Protein AF-0000000083656213 (afdb_homodimer)

Radius of gyration: 18.44 Å; Cα contacts (8 Å, |Δi|>4): 769; chains: 2; bounding box: 47×39×64 Å

Structure (mmCIF, N/CA/C/O backbone):
data_AF-0000000083656213-model_v1
#
loop_
_entity.id
_entity.type
_entity.pdbx_description
1 polymer 'Pectate lyase 8-like'
#
loop_
_atom_site.group_PDB
_atom_site.id
_atom_site.type_symbol
_atom_site.label_atom_id
_atom_site.label_alt_id
_atom_site.label_comp_id
_atom_site.label_asym_id
_atom_site.label_entity_id
_atom_site.label_seq_id
_atom_site.pdbx_PDB_ins_code
_atom_site.Cartn_x
_atom_site.Cartn_y
_atom_site.Cartn_z
_atom_site.occupancy
_atom_site.B_iso_or_equiv
_atom_site.auth_seq_id
_atom_site.auth_comp_id
_atom_site.auth_asym_id
_atom_site.auth_atom_id
_atom_site.pdbx_PDB_model_num
ATOM 1 N N . THR A 1 1 ? 0.575 20.509 -31.458 1 21.79 1 THR A N 1
ATOM 2 C CA . THR A 1 1 ? 1.079 19.143 -31.539 1 21.79 1 THR A CA 1
ATOM 3 C C . THR A 1 1 ? 1.887 18.79 -30.294 1 21.79 1 THR A C 1
ATOM 5 O O . THR A 1 1 ? 2.967 19.341 -30.071 1 21.79 1 THR A O 1
ATOM 8 N N . ILE A 1 2 ? 1.301 18.712 -29.1 1 25.31 2 ILE A N 1
ATOM 9 C CA . ILE A 1 2 ? 1.912 18.509 -27.79 1 25.31 2 ILE A CA 1
ATOM 10 C C . ILE A 1 2 ? 2.66 17.178 -27.771 1 25.31 2 ILE A C 1
ATOM 12 O O . ILE A 1 2 ? 2.065 16.121 -27.994 1 25.31 2 ILE A O 1
ATOM 16 N N . ARG A 1 3 ? 3.991 17.189 -28.161 1 27.19 3 ARG A N 1
ATOM 17 C CA . ARG A 1 3 ? 4.938 16.079 -28.206 1 27.19 3 ARG A CA 1
ATOM 18 C C . ARG A 1 3 ? 4.898 15.272 -26.913 1 27.19 3 ARG A C 1
ATOM 20 O O . ARG A 1 3 ? 5.152 15.807 -25.832 1 27.19 3 ARG A O 1
ATOM 27 N N . ASN A 1 4 ? 4.059 14.353 -26.69 1 29.98 4 ASN A N 1
ATOM 28 C CA . ASN A 1 4 ? 4.028 13.318 -25.662 1 29.98 4 ASN A CA 1
ATOM 29 C C . ASN A 1 4 ? 5.394 12.66 -25.488 1 29.98 4 ASN A C 1
ATOM 31 O O . ASN A 1 4 ? 5.784 11.81 -26.291 1 29.98 4 ASN A O 1
ATOM 35 N N . HIS A 1 5 ? 6.444 13.445 -25.203 1 30.79 5 HIS A N 1
ATOM 36 C CA . HIS A 1 5 ? 7.8 12.926 -25.074 1 30.79 5 HIS A CA 1
ATOM 37 C C . HIS A 1 5 ? 7.845 11.732 -24.126 1 30.79 5 HIS A C 1
ATOM 39 O O . HIS A 1 5 ? 7.504 11.855 -22.948 1 30.79 5 HIS A O 1
ATOM 45 N N . THR A 1 6 ? 7.599 10.509 -24.51 1 33.57 6 THR A N 1
ATOM 46 C CA . THR A 1 6 ? 7.864 9.197 -23.931 1 33.57 6 THR A CA 1
ATOM 47 C C . THR A 1 6 ? 9.276 9.133 -23.357 1 33.57 6 THR A C 1
ATOM 49 O O . THR A 1 6 ? 10.224 8.781 -24.062 1 33.57 6 THR A O 1
ATOM 52 N N . GLU A 1 7 ? 9.708 10.115 -22.764 1 36.06 7 GLU A N 1
ATOM 53 C CA . GLU A 1 7 ? 11.052 9.94 -22.222 1 36.06 7 GLU A CA 1
ATOM 54 C C . GLU A 1 7 ? 11.147 8.671 -21.38 1 36.06 7 GLU A C 1
ATOM 56 O O . GLU A 1 7 ? 10.396 8.501 -20.417 1 36.06 7 GLU A O 1
ATOM 61 N N . ARG A 1 8 ? 11.648 7.597 -22.024 1 37.52 8 ARG A N 1
ATOM 62 C CA . ARG A 1 8 ? 12.069 6.392 -21.318 1 37.52 8 ARG A CA 1
ATOM 63 C C . ARG A 1 8 ? 13.041 6.729 -20.192 1 37.52 8 ARG A C 1
ATOM 65 O O . ARG A 1 8 ? 14.069 7.37 -20.422 1 37.52 8 ARG A O 1
ATOM 72 N N . ARG A 1 9 ? 12.438 6.923 -18.992 1 44.4 9 ARG A N 1
ATOM 73 C CA . ARG A 1 9 ? 13.357 7.038 -17.864 1 44.4 9 ARG A CA 1
ATOM 74 C C . ARG A 1 9 ? 14.47 5.999 -17.956 1 44.4 9 ARG A C 1
ATOM 76 O O . ARG A 1 9 ? 14.222 4.846 -18.316 1 44.4 9 ARG A O 1
ATOM 83 N N . ASN A 1 10 ? 15.666 6.46 -18.326 1 41.05 10 ASN A N 1
ATOM 84 C CA . ASN A 1 10 ? 16.8 5.543 -18.283 1 41.05 10 ASN A CA 1
ATOM 85 C C . ASN A 1 10 ? 16.718 4.607 -17.08 1 41.05 10 ASN A C 1
ATOM 87 O O . ASN A 1 10 ? 16.964 5.024 -15.947 1 41.05 10 ASN A O 1
ATOM 91 N N . LEU A 1 11 ? 15.857 3.631 -17.182 1 47.13 11 LEU A N 1
ATOM 92 C CA . LEU A 1 11 ? 15.748 2.62 -16.136 1 47.13 11 LEU A CA 1
ATOM 93 C C . LEU A 1 11 ? 17.081 1.909 -15.925 1 47.13 11 LEU A C 1
ATOM 95 O O . LEU A 1 11 ? 17.511 1.124 -16.773 1 47.13 11 LEU A O 1
ATOM 99 N N . ASN A 1 12 ? 18.131 2.544 -15.607 1 43.1 12 ASN A N 1
ATOM 100 C CA . ASN A 1 12 ? 19.272 1.744 -15.173 1 43.1 12 ASN A CA 1
ATOM 101 C C . ASN A 1 12 ? 18.834 0.568 -14.304 1 43.1 12 ASN A C 1
ATOM 103 O O . ASN A 1 12 ? 18.655 0.718 -13.094 1 43.1 12 ASN A O 1
ATOM 107 N N . PHE A 1 13 ? 18.187 -0.38 -14.911 1 50.13 13 PHE A N 1
ATOM 108 C CA . PHE A 1 13 ? 17.586 -1.568 -14.317 1 50.13 13 PHE A CA 1
ATOM 109 C C . PHE A 1 13 ? 18.634 -2.393 -13.578 1 50.13 13 PHE A C 1
ATOM 111 O O . PHE A 1 13 ? 19.662 -2.757 -14.152 1 50.13 13 PHE A O 1
ATOM 118 N N . PHE A 1 14 ? 18.752 -2.154 -12.333 1 50.93 14 PHE A N 1
ATOM 119 C CA . PHE A 1 14 ? 19.457 -3.167 -11.556 1 50.93 14 PHE A CA 1
ATOM 120 C C . PHE A 1 14 ? 18.67 -4.472 -11.53 1 50.93 14 PHE A C 1
ATOM 122 O O . PHE A 1 14 ? 17.442 -4.461 -11.426 1 50.93 14 PHE A O 1
ATOM 129 N N . SER A 1 15 ? 19.06 -5.468 -12.411 1 58.37 15 SER A N 1
ATOM 130 C CA . SER A 1 15 ? 18.391 -6.765 -12.427 1 58.37 15 SER A CA 1
ATOM 131 C C . SER A 1 15 ? 19.048 -7.739 -11.456 1 58.37 15 SER A C 1
ATOM 133 O O . SER A 1 15 ? 20.276 -7.828 -11.393 1 58.37 15 SER A O 1
ATOM 135 N N . CYS A 1 16 ? 18.399 -8.086 -10.345 1 64.36 16 CYS A N 1
ATOM 136 C CA . CYS A 1 16 ? 18.883 -9.169 -9.496 1 64.36 16 CYS A CA 1
ATOM 137 C C . CYS A 1 16 ? 18.182 -10.48 -9.831 1 64.36 16 CYS A C 1
ATOM 139 O O . CYS A 1 16 ? 18.206 -11.422 -9.038 1 64.36 16 CYS A O 1
ATOM 141 N N . GLY A 1 17 ? 17.774 -10.527 -11.097 1 57.83 17 GLY A N 1
ATOM 142 C CA . GLY A 1 17 ? 17.328 -11.769 -11.708 1 57.83 17 GLY A CA 1
ATOM 143 C C . GLY A 1 17 ? 16.104 -12.36 -11.034 1 57.83 17 GLY A C 1
ATOM 144 O O . GLY A 1 17 ? 15.95 -13.582 -10.974 1 57.83 17 GLY A O 1
ATOM 145 N N . THR A 1 18 ? 15.378 -11.485 -10.356 1 59.79 18 THR A N 1
ATOM 146 C CA . THR A 1 18 ? 14.216 -12.071 -9.697 1 59.79 18 THR A CA 1
ATOM 147 C C . THR A 1 18 ? 13.049 -12.201 -10.672 1 59.79 18 THR A C 1
ATOM 149 O O . THR A 1 18 ? 11.998 -12.742 -10.321 1 59.79 18 THR A O 1
ATOM 152 N N . GLY A 1 19 ? 13.379 -11.801 -12.029 1 56.73 19 GLY A N 1
ATOM 153 C CA . GLY A 1 19 ? 12.419 -12.041 -13.095 1 56.73 19 GLY A CA 1
ATOM 154 C C . GLY A 1 19 ? 11.48 -10.872 -13.327 1 56.73 19 GLY A C 1
ATOM 155 O O . GLY A 1 19 ? 10.839 -10.783 -14.376 1 56.73 19 GLY A O 1
ATOM 156 N N . ASN A 1 20 ? 11.111 -10.107 -12.326 1 63.54 20 ASN A N 1
ATOM 157 C CA . ASN A 1 20 ? 10.229 -8.984 -12.625 1 63.54 20 ASN A CA 1
ATOM 158 C C . ASN A 1 20 ? 10.985 -7.658 -12.611 1 63.54 20 ASN A C 1
ATOM 160 O O . ASN A 1 20 ? 11.418 -7.197 -11.554 1 63.54 20 ASN A O 1
ATOM 164 N N . PRO A 1 21 ? 11.213 -7.176 -13.78 1 62.2 21 PRO A N 1
ATOM 165 C CA . PRO A 1 21 ? 12.033 -5.969 -13.907 1 62.2 21 PRO A CA 1
ATOM 166 C C . PRO A 1 21 ? 11.515 -4.812 -13.055 1 62.2 21 PRO A C 1
ATOM 168 O O . PRO A 1 21 ? 12.305 -4.011 -12.55 1 62.2 21 PRO A O 1
ATOM 171 N N . MET A 1 22 ? 10.255 -4.746 -12.848 1 65.81 22 MET A N 1
ATOM 172 C CA . MET A 1 22 ? 9.69 -3.638 -12.083 1 65.81 22 MET A CA 1
ATOM 173 C C . MET A 1 22 ? 10.143 -3.695 -10.628 1 65.81 22 MET A C 1
ATOM 175 O O . MET A 1 22 ? 10.526 -2.675 -10.052 1 65.81 22 MET A O 1
ATOM 179 N N . ASP A 1 23 ? 10.125 -4.909 -10.126 1 72.15 23 ASP A N 1
ATOM 180 C CA . ASP A 1 23 ? 10.557 -5.077 -8.742 1 72.15 23 ASP A CA 1
ATOM 181 C C . ASP A 1 23 ? 12.076 -4.975 -8.624 1 72.15 23 ASP A C 1
ATOM 183 O O . ASP A 1 23 ? 12.593 -4.4 -7.664 1 72.15 23 ASP A O 1
ATOM 187 N N . ASP A 1 24 ? 12.678 -5.406 -9.755 1 74.22 24 ASP A N 1
ATOM 188 C CA . ASP A 1 24 ? 14.137 -5.434 -9.734 1 74.22 24 ASP A CA 1
ATOM 189 C C . ASP A 1 24 ? 14.714 -4.02 -9.728 1 74.22 24 ASP A C 1
ATOM 191 O O . ASP A 1 24 ? 15.788 -3.784 -9.17 1 74.22 24 ASP A O 1
ATOM 195 N N . CYS A 1 25 ? 13.984 -3.12 -10.297 1 77.85 25 CYS A N 1
ATOM 196 C CA . CYS A 1 25 ? 14.425 -1.739 -10.459 1 77.85 25 CYS A CA 1
ATOM 197 C C . CYS A 1 25 ? 14.815 -1.131 -9.117 1 77.85 25 CYS A C 1
ATOM 199 O O . CYS A 1 25 ? 15.844 -0.46 -9.01 1 77.85 25 CYS A O 1
ATOM 201 N N . TRP A 1 26 ? 14.069 -1.484 -8.088 1 80.1 26 TRP A N 1
ATOM 202 C CA . TRP A 1 26 ? 14.422 -0.912 -6.793 1 80.1 26 TRP A CA 1
ATOM 203 C C . TRP A 1 26 ? 14.888 -1.997 -5.827 1 80.1 26 TRP A C 1
ATOM 205 O O . TRP A 1 26 ? 15.73 -1.746 -4.961 1 80.1 26 TRP A O 1
ATOM 215 N N . ARG A 1 27 ? 14.385 -3.153 -6 1 78.63 27 ARG A N 1
ATOM 216 C CA . ARG A 1 27 ? 14.627 -4.223 -5.038 1 78.63 27 ARG A CA 1
ATOM 217 C C . ARG A 1 27 ? 16.081 -4.68 -5.082 1 78.63 27 ARG A C 1
ATOM 219 O O . ARG A 1 27 ? 16.658 -5.032 -4.05 1 78.63 27 ARG A O 1
ATOM 226 N N . CYS A 1 28 ? 16.627 -4.608 -6.271 1 77.18 28 CYS A N 1
ATOM 227 C CA . CYS A 1 28 ? 17.965 -5.166 -6.437 1 77.18 28 CYS A CA 1
ATOM 228 C C . CYS A 1 28 ? 19.033 -4.114 -6.162 1 77.18 28 CYS A C 1
ATOM 230 O O . CYS A 1 28 ? 20.228 -4.411 -6.206 1 77.18 28 CYS A O 1
ATOM 232 N N . ASP A 1 29 ? 18.594 -2.988 -5.88 1 77.59 29 ASP A N 1
ATOM 233 C CA . ASP A 1 29 ? 19.539 -1.944 -5.495 1 77.59 29 ASP A CA 1
ATOM 234 C C . ASP A 1 29 ? 20.047 -2.161 -4.071 1 77.59 29 ASP A C 1
ATOM 236 O O . ASP A 1 29 ? 19.287 -2.031 -3.109 1 77.59 29 ASP A O 1
ATOM 240 N N . LYS A 1 30 ? 21.31 -2.439 -3.923 1 75.28 30 LYS A N 1
ATOM 241 C CA . LYS A 1 30 ? 21.892 -2.681 -2.606 1 75.28 30 LYS A CA 1
ATOM 242 C C . LYS A 1 30 ? 21.841 -1.424 -1.743 1 75.28 30 LYS A C 1
ATOM 244 O O . LYS A 1 30 ? 21.95 -1.501 -0.517 1 75.28 30 LYS A O 1
ATOM 249 N N . ARG A 1 31 ? 21.758 -0.284 -2.416 1 82.23 31 ARG A N 1
ATOM 250 C CA . ARG A 1 31 ? 21.711 0.984 -1.695 1 82.23 31 ARG A CA 1
ATOM 251 C C . ARG A 1 31 ? 20.301 1.564 -1.698 1 82.23 31 ARG A C 1
ATOM 253 O O . ARG A 1 31 ? 20.125 2.782 -1.769 1 82.23 31 ARG A O 1
ATOM 260 N N . TRP A 1 32 ? 19.246 0.656 -1.732 1 82.84 32 TRP A N 1
ATOM 261 C CA . TRP A 1 32 ? 17.863 1.1 -1.874 1 82.84 32 TRP A CA 1
ATOM 262 C C . TRP A 1 32 ? 17.492 2.086 -0.771 1 82.84 32 TRP A C 1
ATOM 264 O O . TRP A 1 32 ? 16.736 3.032 -1.005 1 82.84 32 TRP A O 1
ATOM 274 N N . ALA A 1 33 ? 17.996 1.909 0.455 1 83.64 33 ALA A N 1
ATOM 275 C CA . ALA A 1 33 ? 17.62 2.733 1.6 1 83.64 33 ALA A CA 1
ATOM 276 C C . ALA A 1 33 ? 18.061 4.181 1.403 1 83.64 33 ALA A C 1
ATOM 278 O O . ALA A 1 33 ? 17.426 5.105 1.916 1 83.64 33 ALA A O 1
ATOM 279 N N . PHE A 1 34 ? 19.157 4.332 0.606 1 87.07 34 PHE A N 1
ATOM 280 C CA . PHE A 1 34 ? 19.662 5.671 0.326 1 87.07 34 PHE A CA 1
ATOM 281 C C . PHE A 1 34 ? 19.027 6.235 -0.939 1 87.07 34 PHE A C 1
ATOM 283 O O . PHE A 1 34 ? 19.189 7.418 -1.247 1 87.07 34 PHE A O 1
ATOM 290 N N . ARG A 1 35 ? 18.38 5.351 -1.657 1 88.69 35 ARG A N 1
ATOM 291 C CA . ARG A 1 35 ? 17.741 5.725 -2.915 1 88.69 35 ARG A CA 1
ATOM 292 C C . ARG A 1 35 ? 16.275 5.305 -2.929 1 88.69 35 ARG A C 1
ATOM 294 O O . ARG A 1 35 ? 15.808 4.696 -3.894 1 88.69 35 ARG A O 1
ATOM 301 N N . ARG A 1 36 ? 15.551 5.654 -1.924 1 90.22 36 ARG A N 1
ATOM 302 C CA . ARG A 1 36 ? 14.196 5.17 -1.682 1 90.22 36 ARG A CA 1
ATOM 303 C C . ARG A 1 36 ? 13.243 5.64 -2.777 1 90.22 36 ARG A C 1
ATOM 305 O O . ARG A 1 36 ? 12.306 4.926 -3.139 1 90.22 36 ARG A O 1
ATOM 312 N N . LYS A 1 37 ? 13.562 6.734 -3.332 1 92.51 37 LYS A N 1
ATOM 313 C CA . LYS A 1 37 ? 12.635 7.348 -4.279 1 92.51 37 LYS A CA 1
ATOM 314 C C . LYS A 1 37 ? 12.688 6.648 -5.634 1 92.51 37 LYS A C 1
ATOM 316 O O . LYS A 1 37 ? 11.813 6.851 -6.478 1 92.51 37 LYS A O 1
ATOM 321 N N . ARG A 1 38 ? 13.687 5.763 -5.818 1 87.59 38 ARG A N 1
ATOM 322 C CA . ARG A 1 38 ? 13.778 4.971 -7.041 1 87.59 38 ARG A CA 1
ATOM 323 C C . ARG A 1 38 ? 12.518 4.138 -7.249 1 87.59 38 ARG A C 1
ATOM 325 O O . ARG A 1 38 ? 12.186 3.778 -8.381 1 87.59 38 ARG A O 1
ATOM 332 N N . LEU A 1 39 ? 11.874 3.866 -6.152 1 87.3 39 LEU A N 1
ATOM 333 C CA . LEU A 1 39 ? 10.6 3.159 -6.242 1 87.3 39 LEU A CA 1
ATOM 334 C C . LEU A 1 39 ? 9.659 3.858 -7.218 1 87.3 39 LEU A C 1
ATOM 336 O O . LEU A 1 39 ? 9.009 3.204 -8.036 1 87.3 39 LEU A O 1
ATOM 340 N N . ALA A 1 40 ? 9.624 5.19 -7.161 1 88.62 40 ALA A N 1
ATOM 341 C CA . ALA A 1 40 ? 8.742 5.964 -8.031 1 88.62 40 ALA A CA 1
ATOM 342 C C . ALA A 1 40 ? 9.281 6.009 -9.458 1 88.62 40 ALA A C 1
ATOM 344 O O . ALA A 1 40 ? 8.51 6.1 -10.417 1 88.62 40 ALA A O 1
ATOM 345 N N . ASP A 1 41 ? 10.571 5.873 -9.58 1 84.54 41 ASP A N 1
ATOM 346 C CA . ASP A 1 41 ? 11.206 5.956 -10.892 1 84.54 41 ASP A CA 1
ATOM 347 C C . ASP A 1 41 ? 11.005 4.664 -11.682 1 84.54 41 ASP A C 1
ATOM 349 O O . ASP A 1 41 ? 11.224 4.632 -12.895 1 84.54 41 ASP A O 1
ATOM 353 N N . CYS A 1 42 ? 10.624 3.687 -10.952 1 81.01 42 CYS A N 1
ATOM 354 C CA . CYS A 1 42 ? 10.498 2.379 -11.585 1 81.01 42 CYS A CA 1
ATOM 355 C C . CYS A 1 42 ? 9.163 2.251 -12.31 1 81.01 42 CYS A C 1
ATOM 357 O O . CYS A 1 42 ? 8.976 1.339 -13.118 1 81.01 42 CYS A O 1
ATOM 359 N N . ALA A 1 43 ? 8.247 3.14 -11.992 1 75.18 43 ALA A N 1
ATOM 360 C CA . ALA A 1 43 ? 6.959 3.099 -12.679 1 75.18 43 ALA A CA 1
ATOM 361 C C . ALA A 1 43 ? 7.116 3.435 -14.159 1 75.18 43 ALA A C 1
ATOM 363 O O . ALA A 1 43 ? 7.852 4.356 -14.518 1 75.18 43 ALA A O 1
ATOM 364 N N . ILE A 1 44 ? 6.571 2.647 -15.034 1 71.77 44 ILE A N 1
ATOM 365 C CA . ILE A 1 44 ? 6.691 2.8 -16.48 1 71.77 44 ILE A CA 1
ATOM 366 C C . ILE A 1 44 ? 5.306 2.975 -17.097 1 71.77 44 ILE A C 1
ATOM 368 O O . ILE A 1 44 ? 4.292 2.7 -16.451 1 71.77 44 ILE A O 1
ATOM 372 N N . GLY A 1 45 ? 5.391 3.574 -18.366 1 71.22 45 GLY A N 1
ATOM 373 C CA . GLY A 1 45 ? 4.146 3.708 -19.105 1 71.22 45 GLY A CA 1
ATOM 374 C C . GLY A 1 45 ? 3.183 4.698 -18.478 1 71.22 45 GLY A C 1
ATOM 375 O O . GLY A 1 45 ? 3.548 5.847 -18.218 1 71.22 45 GLY A O 1
ATOM 376 N N . PHE A 1 46 ? 1.914 4.209 -18.187 1 67.14 46 PHE A N 1
ATOM 377 C CA . PHE A 1 46 ? 0.844 5.038 -17.644 1 67.14 46 PHE A CA 1
ATOM 378 C C . PHE A 1 46 ? 1.171 5.482 -16.223 1 67.14 46 PHE A C 1
ATOM 380 O O . PHE A 1 46 ? 0.626 6.474 -15.736 1 67.14 46 PHE A O 1
ATOM 387 N N . GLY A 1 47 ? 2.073 4.739 -15.662 1 69.48 47 GLY A N 1
ATOM 388 C CA . GLY A 1 47 ? 2.391 5.017 -14.27 1 69.48 47 GLY A CA 1
ATOM 389 C C . GLY A 1 47 ? 3.513 6.025 -14.104 1 69.48 47 GLY A C 1
ATOM 390 O O . GLY A 1 47 ? 3.87 6.384 -12.98 1 69.48 47 GLY A O 1
ATOM 391 N N . ARG A 1 48 ? 3.972 6.515 -15.162 1 69.49 48 ARG A N 1
ATOM 392 C CA . ARG A 1 48 ? 5.138 7.388 -15.077 1 69.49 48 ARG A CA 1
ATOM 393 C C . ARG A 1 48 ? 4.821 8.65 -14.282 1 69.49 48 ARG A C 1
ATOM 395 O O . ARG A 1 48 ? 5.705 9.227 -13.644 1 69.49 48 ARG A O 1
ATOM 402 N N . ASN A 1 49 ? 3.53 8.985 -14.269 1 76.75 49 ASN A N 1
ATOM 403 C CA . ASN A 1 49 ? 3.166 10.22 -13.583 1 76.75 49 ASN A CA 1
ATOM 404 C C . ASN A 1 49 ? 2.722 9.955 -12.148 1 76.75 49 ASN A C 1
ATOM 406 O O . ASN A 1 49 ? 2.413 10.889 -11.406 1 76.75 49 ASN A O 1
ATOM 410 N N . ALA A 1 50 ? 2.733 8.722 -11.796 1 81.85 50 ALA A N 1
ATOM 411 C CA . ALA A 1 50 ? 2.426 8.371 -10.412 1 81.85 50 ALA A CA 1
ATOM 412 C C . ALA A 1 50 ? 3.675 8.438 -9.539 1 81.85 50 ALA A C 1
ATOM 414 O O . ALA A 1 50 ? 4.257 7.405 -9.197 1 81.85 50 ALA A O 1
ATOM 415 N N . ILE A 1 51 ? 4.016 9.65 -9.122 1 87.88 51 ILE A N 1
ATOM 416 C CA . ILE A 1 51 ? 5.326 9.825 -8.505 1 87.88 51 ILE A CA 1
ATOM 417 C C . ILE A 1 51 ? 5.174 9.907 -6.987 1 87.88 51 ILE A C 1
ATOM 419 O O . ILE A 1 51 ? 6.168 9.98 -6.261 1 87.88 51 ILE A O 1
ATOM 423 N N . GLY A 1 52 ? 3.948 9.906 -6.522 1 92.62 52 GLY A N 1
ATOM 424 C CA . GLY A 1 52 ? 3.767 10.036 -5.085 1 92.62 52 GLY A CA 1
ATOM 425 C C . GLY A 1 52 ? 4.421 11.278 -4.511 1 92.62 52 GLY A C 1
ATOM 426 O O . GLY A 1 52 ? 4.203 12.386 -5.005 1 92.62 52 GLY A O 1
ATOM 427 N N . GLY A 1 53 ? 5.211 11.046 -3.49 1 95.2 53 GLY A N 1
ATOM 428 C CA . GLY A 1 53 ? 5.911 12.146 -2.845 1 95.2 53 GLY A CA 1
ATOM 429 C C . GLY A 1 53 ? 7.33 12.327 -3.35 1 95.2 53 GLY A C 1
ATOM 430 O O . GLY A 1 53 ? 8.176 12.888 -2.651 1 95.2 53 GLY A O 1
ATOM 431 N N . ARG A 1 54 ? 7.695 11.792 -4.515 1 93.91 54 ARG A N 1
ATOM 432 C CA . ARG A 1 54 ? 9.052 11.705 -5.043 1 93.91 54 ARG A CA 1
ATOM 433 C C . ARG A 1 54 ? 9.725 13.074 -5.051 1 93.91 54 ARG A C 1
ATOM 435 O O . ARG A 1 54 ? 10.908 13.192 -4.724 1 93.91 54 ARG A O 1
ATOM 442 N N . ASP A 1 55 ? 9.027 14.122 -5.368 1 94.01 55 ASP A N 1
ATOM 443 C CA . ASP A 1 55 ? 9.613 15.448 -5.541 1 94.01 55 ASP A CA 1
ATOM 444 C C . ASP A 1 55 ? 9.634 16.215 -4.221 1 94.01 55 ASP A C 1
ATOM 446 O O . ASP A 1 55 ? 10.043 17.378 -4.179 1 94.01 55 ASP A O 1
ATOM 450 N N . GLY A 1 56 ? 9.171 15.591 -3.184 1 96.49 56 GLY A N 1
ATOM 451 C CA . GLY A 1 56 ? 9.199 16.189 -1.858 1 96.49 56 GLY A CA 1
ATOM 452 C C . GLY A 1 56 ? 10.358 15.702 -1.009 1 96.49 56 GLY A C 1
ATOM 453 O O . GLY A 1 56 ? 11.175 14.9 -1.466 1 96.49 56 GLY A O 1
ATOM 454 N N . ARG A 1 57 ? 10.442 16.222 0.186 1 97.43 57 ARG A N 1
ATOM 455 C CA . ARG A 1 57 ? 11.486 15.818 1.122 1 97.43 57 ARG A CA 1
ATOM 456 C C . ARG A 1 57 ? 11.111 14.523 1.835 1 97.43 57 ARG A C 1
ATOM 458 O O . ARG A 1 57 ? 9.955 14.097 1.793 1 97.43 57 ARG A O 1
ATOM 465 N N . TYR A 1 58 ? 12.096 13.956 2.394 1 98.02 58 TYR A N 1
ATOM 466 C CA . TYR A 1 58 ? 11.849 12.849 3.31 1 98.02 58 TYR A CA 1
ATOM 467 C C . TYR A 1 58 ? 11.235 13.346 4.613 1 98.02 58 TYR A C 1
ATOM 469 O O . TYR A 1 58 ? 11.649 14.376 5.149 1 98.02 58 TYR A O 1
ATOM 477 N N . TYR A 1 59 ? 10.236 12.773 5.013 1 98.45 59 TYR A N 1
ATOM 478 C CA . TYR A 1 59 ? 9.659 12.95 6.341 1 98.45 59 TYR A CA 1
ATOM 479 C C . TYR A 1 59 ? 9.768 11.668 7.158 1 98.45 59 TYR A C 1
ATOM 481 O O . TYR A 1 59 ? 9.26 10.62 6.751 1 98.45 59 TYR A O 1
ATOM 489 N N . VAL A 1 60 ? 10.421 11.747 8.23 1 98.48 60 VAL A N 1
ATOM 490 C CA . VAL A 1 60 ? 10.613 10.566 9.064 1 98.48 60 VAL A CA 1
ATOM 491 C C . VAL A 1 60 ? 9.604 10.573 10.21 1 98.48 60 VAL A C 1
ATOM 493 O O . VAL A 1 60 ? 9.587 11.498 11.026 1 98.48 60 VAL A O 1
ATOM 496 N N . VAL A 1 61 ? 8.702 9.611 10.215 1 98.44 61 VAL A N 1
ATOM 497 C CA . VAL A 1 61 ? 7.804 9.42 11.349 1 98.44 61 VAL A CA 1
ATOM 498 C C . VAL A 1 61 ? 8.583 8.861 12.538 1 98.44 61 VAL A C 1
ATOM 500 O O . VAL A 1 61 ? 9.118 7.752 12.471 1 98.44 61 VAL A O 1
ATOM 503 N N . THR A 1 62 ? 8.624 9.574 13.568 1 98.26 62 THR A N 1
ATOM 504 C CA . THR A 1 62 ? 9.401 9.189 14.742 1 98.26 62 THR A CA 1
ATOM 505 C C . THR A 1 62 ? 8.481 8.85 15.911 1 98.26 62 THR A C 1
ATOM 507 O O . THR A 1 62 ? 8.898 8.186 16.863 1 98.26 62 THR A O 1
ATOM 510 N N . ASP A 1 63 ? 7.325 9.352 15.862 1 97.61 63 ASP A N 1
ATOM 511 C CA . ASP A 1 63 ? 6.352 9.203 16.94 1 97.61 63 ASP A CA 1
ATOM 512 C C . ASP A 1 63 ? 5.125 8.426 16.469 1 97.61 63 ASP A C 1
ATOM 514 O O . ASP A 1 63 ? 4.395 8.884 15.587 1 97.61 63 ASP A O 1
ATOM 518 N N . PRO A 1 64 ? 4.876 7.272 17.065 1 95.67 64 PRO A N 1
ATOM 519 C CA . PRO A 1 64 ? 3.732 6.457 16.648 1 95.67 64 PRO A CA 1
ATOM 520 C C . PRO A 1 64 ? 2.408 6.965 17.215 1 95.67 64 PRO A C 1
ATOM 522 O O . PRO A 1 64 ? 1.344 6.45 16.863 1 95.67 64 PRO A O 1
ATOM 525 N N . LYS A 1 65 ? 2.448 7.978 17.993 1 94.98 65 LYS A N 1
ATOM 526 C CA . LYS A 1 65 ? 1.235 8.461 18.647 1 94.98 65 LYS A CA 1
ATOM 527 C C . LYS A 1 65 ? 0.361 9.246 17.674 1 94.98 65 LYS A C 1
ATOM 529 O O . LYS A 1 65 ? 0.827 9.669 16.614 1 94.98 65 LYS A O 1
ATOM 534 N N . ASP A 1 66 ? -0.886 9.374 17.999 1 93.65 66 ASP A N 1
ATOM 535 C CA . ASP A 1 66 ? -1.895 10.149 17.282 1 93.65 66 ASP A CA 1
ATOM 536 C C . ASP A 1 66 ? -2.788 10.918 18.253 1 93.65 66 ASP A C 1
ATOM 538 O O . ASP A 1 66 ? -4.004 10.99 18.061 1 93.65 66 ASP A O 1
ATOM 542 N N . ASP A 1 67 ? -2.24 11.516 19.202 1 85 67 ASP A N 1
ATOM 543 C CA . ASP A 1 67 ? -2.961 12.018 20.368 1 85 67 ASP A CA 1
ATOM 544 C C . ASP A 1 67 ? -3.789 13.251 20.012 1 85 67 ASP A C 1
ATOM 546 O O . ASP A 1 67 ? -4.816 13.518 20.641 1 85 67 ASP A O 1
ATOM 550 N N . ASP A 1 68 ? -3.403 14.064 18.97 1 89.02 68 ASP A N 1
ATOM 551 C CA . ASP A 1 68 ? -4.131 15.274 18.602 1 89.02 68 ASP A CA 1
ATOM 552 C C . ASP A 1 68 ? -4.474 15.276 17.114 1 89.02 68 ASP A C 1
ATOM 554 O O . ASP A 1 68 ? -3.71 15.794 16.296 1 89.02 68 ASP A O 1
ATOM 558 N N . PRO A 1 69 ? -5.656 14.771 16.793 1 85.99 69 PRO A N 1
ATOM 559 C CA . PRO A 1 69 ? -6.015 14.689 15.375 1 85.99 69 PRO A CA 1
ATOM 560 C C . PRO A 1 69 ? -6.252 16.06 14.746 1 85.99 69 PRO A C 1
ATOM 562 O O . PRO A 1 69 ? -6.162 16.207 13.525 1 85.99 69 PRO A O 1
ATOM 565 N N . VAL A 1 70 ? -6.55 17.044 15.533 1 88.24 70 VAL A N 1
ATOM 566 C CA . VAL A 1 70 ? -6.847 18.378 15.021 1 88.24 70 VAL A CA 1
ATOM 567 C C . VAL A 1 70 ? -5.547 19.146 14.795 1 88.24 70 VAL A C 1
ATOM 569 O O . VAL A 1 70 ? -5.384 19.819 13.774 1 88.24 70 VAL A O 1
ATOM 572 N N . ASN A 1 71 ? -4.58 18.969 15.741 1 93.04 71 ASN A N 1
ATOM 573 C CA . ASN A 1 71 ? -3.263 19.587 15.638 1 93.04 71 ASN A CA 1
ATOM 574 C C . ASN A 1 71 ? -2.147 18.561 15.814 1 93.04 71 ASN A C 1
ATOM 576 O O . ASN A 1 71 ? -1.448 18.565 16.829 1 93.04 71 ASN A O 1
ATOM 580 N N . PRO A 1 72 ? -1.978 17.772 14.8 1 95.38 72 PRO A N 1
ATOM 581 C CA . PRO A 1 72 ? -0.996 16.696 14.955 1 95.38 72 PRO A CA 1
ATOM 582 C C . PRO A 1 72 ? 0.422 17.218 15.174 1 95.38 72 PRO A C 1
ATOM 584 O O .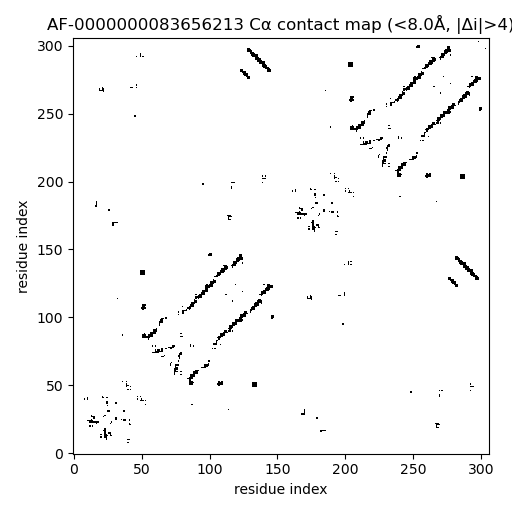 PRO A 1 72 ? 0.809 18.23 14.584 1 95.38 72 PRO A O 1
ATOM 587 N N . ARG A 1 73 ? 1.174 16.497 15.879 1 96.42 73 ARG A N 1
ATOM 588 C CA . ARG A 1 73 ? 2.536 16.877 16.237 1 96.42 73 ARG A CA 1
ATOM 589 C C . ARG A 1 73 ? 3.528 16.433 15.166 1 96.42 73 ARG A C 1
ATOM 591 O O . ARG A 1 73 ? 3.426 15.321 14.642 1 96.42 73 ARG A O 1
ATOM 598 N N . PRO A 1 74 ? 4.504 17.372 14.951 1 97.13 74 PRO A N 1
ATOM 599 C CA . PRO A 1 74 ? 5.568 16.928 14.048 1 97.13 74 PRO A CA 1
ATOM 600 C C . PRO A 1 74 ? 6.186 15.597 14.474 1 97.13 74 PRO A C 1
ATOM 602 O O . PRO A 1 74 ? 6.38 15.357 15.668 1 97.13 74 PRO A O 1
ATOM 605 N N . GLY A 1 75 ? 6.423 14.722 13.508 1 98.14 75 GLY A N 1
ATOM 606 C CA . GLY A 1 75 ? 6.996 13.415 13.786 1 98.14 75 GLY A CA 1
ATOM 607 C C . GLY A 1 75 ? 5.978 12.292 13.729 1 98.14 75 GLY A C 1
ATOM 608 O O . GLY A 1 75 ? 6.344 11.115 13.71 1 98.14 75 GLY A O 1
ATOM 609 N N . THR A 1 76 ? 4.682 12.738 13.657 1 98.24 76 THR A N 1
ATOM 610 C CA . THR A 1 76 ? 3.633 11.729 13.568 1 98.24 76 THR A CA 1
ATOM 611 C C . THR A 1 76 ? 3.204 11.521 12.118 1 98.24 76 THR A C 1
ATOM 613 O O . THR A 1 76 ? 3.439 12.382 11.267 1 98.24 76 THR A O 1
ATOM 616 N N . LEU A 1 77 ? 2.624 10.386 11.898 1 97.71 77 LEU A N 1
ATOM 617 C CA . LEU A 1 77 ? 2.14 10.078 10.557 1 97.71 77 LEU A CA 1
ATOM 618 C C . LEU A 1 77 ? 1.072 11.077 10.122 1 97.71 77 LEU A C 1
ATOM 620 O O . LEU A 1 77 ? 1.117 11.592 9.003 1 97.71 77 LEU A O 1
ATOM 624 N N . ARG A 1 78 ? 0.176 11.385 11.054 1 97.23 78 ARG A N 1
ATOM 625 C CA . ARG A 1 78 ? -0.901 12.307 10.707 1 97.23 78 ARG A CA 1
ATOM 626 C C . ARG A 1 78 ? -0.349 13.679 10.336 1 97.23 78 ARG A C 1
ATOM 628 O O . ARG A 1 78 ? -0.811 14.301 9.377 1 97.23 78 ARG A O 1
ATOM 635 N N . HIS A 1 79 ? 0.619 14.116 11.112 1 97.98 79 HIS A N 1
ATOM 636 C CA . HIS A 1 79 ? 1.224 15.405 10.797 1 97.98 79 HIS A CA 1
ATOM 637 C C . HIS A 1 79 ? 1.803 15.411 9.386 1 97.98 79 HIS A C 1
ATOM 639 O O . HIS A 1 79 ? 1.71 16.416 8.677 1 97.98 79 HIS A O 1
ATOM 645 N N . ALA A 1 80 ? 2.345 14.327 8.927 1 97.98 80 ALA A N 1
ATOM 646 C CA . ALA A 1 80 ? 2.963 14.219 7.608 1 97.98 80 ALA A CA 1
ATOM 647 C C . ALA A 1 80 ? 1.91 14.26 6.504 1 97.98 80 ALA A C 1
ATOM 649 O O . ALA A 1 80 ? 2.004 15.07 5.579 1 97.98 80 ALA A O 1
ATOM 650 N N . VAL A 1 81 ? 0.855 13.495 6.676 1 95.8 81 VAL A N 1
ATOM 651 C CA . VAL A 1 81 ? -0.011 13.217 5.534 1 95.8 81 VAL A CA 1
ATOM 652 C C . VAL A 1 81 ? -0.96 14.392 5.307 1 95.8 81 VAL A C 1
ATOM 654 O O . VAL A 1 81 ? -1.531 14.536 4.224 1 95.8 81 VAL A O 1
ATOM 657 N N . ILE A 1 82 ? -1.108 15.263 6.253 1 94.99 82 ILE A N 1
ATOM 658 C CA . ILE A 1 82 ? -2.073 16.345 6.091 1 94.99 82 ILE A CA 1
A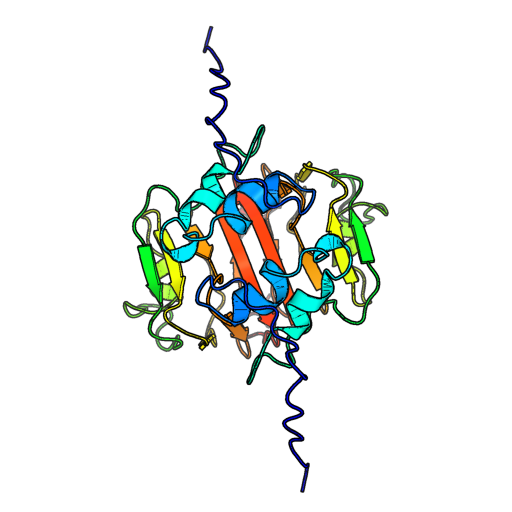TOM 659 C C . ILE A 1 82 ? -1.383 17.565 5.486 1 94.99 82 ILE A C 1
ATOM 661 O O . ILE A 1 82 ? -2.04 18.549 5.137 1 94.99 82 ILE A O 1
ATOM 665 N N . GLN A 1 83 ? -0.114 17.567 5.375 1 96.4 83 GLN A N 1
ATOM 666 C CA . GLN A 1 83 ? 0.595 18.699 4.787 1 96.4 83 GLN A CA 1
ATOM 667 C C . GLN A 1 83 ? 0.295 18.821 3.295 1 96.4 83 GLN A C 1
ATOM 669 O O . GLN A 1 83 ? 0.119 17.812 2.608 1 96.4 83 GLN A O 1
ATOM 674 N N . ASP A 1 84 ? 0.392 20.014 2.844 1 94.74 84 ASP A N 1
ATOM 675 C CA . ASP A 1 84 ? 0.054 20.267 1.447 1 94.74 84 ASP A CA 1
ATOM 676 C C . ASP A 1 84 ? 1.252 20.006 0.537 1 94.74 84 ASP A C 1
ATOM 678 O O . ASP A 1 84 ? 1.084 19.713 -0.649 1 94.74 84 ASP A O 1
ATOM 682 N N . ARG A 1 85 ? 2.411 19.938 1.029 1 96.8 85 ARG A N 1
ATOM 683 C CA . ARG A 1 85 ? 3.605 19.72 0.217 1 96.8 85 ARG A CA 1
ATOM 684 C C . ARG A 1 85 ? 3.851 18.231 -0.005 1 96.8 85 ARG A C 1
ATOM 686 O O . ARG A 1 85 ? 3.461 17.402 0.82 1 96.8 85 ARG A O 1
ATOM 693 N N . PRO A 1 86 ? 4.475 17.94 -1.089 1 96.87 86 PRO A N 1
ATOM 694 C CA . PRO A 1 86 ? 4.845 16.541 -1.311 1 96.87 86 PRO A CA 1
ATOM 695 C C . PRO A 1 86 ? 5.822 16.015 -0.261 1 96.87 86 PRO A C 1
ATOM 697 O O . PRO A 1 86 ? 6.709 16.748 0.183 1 96.87 86 PRO A O 1
ATOM 700 N N . LEU A 1 87 ? 5.577 14.744 0.166 1 98.28 87 LEU A N 1
ATOM 701 C CA . LEU A 1 87 ? 6.476 14.143 1.145 1 98.28 87 LEU A CA 1
ATOM 702 C C . LEU A 1 87 ? 6.697 12.664 0.844 1 98.28 87 LEU A C 1
ATOM 704 O O . LEU A 1 87 ? 5.76 11.955 0.471 1 98.28 87 LEU A O 1
ATOM 708 N N . TRP A 1 88 ? 7.934 12.233 0.969 1 98.17 88 TRP A N 1
ATOM 709 C CA . TRP A 1 88 ? 8.285 10.819 1.043 1 98.17 88 TRP A CA 1
ATOM 710 C C . TRP A 1 88 ? 8.394 10.361 2.494 1 98.17 88 TRP A C 1
ATOM 712 O O . TRP A 1 88 ? 9.38 10.659 3.173 1 98.17 88 TRP A O 1
ATOM 722 N N . ILE A 1 89 ? 7.348 9.651 2.929 1 98.39 89 ILE A N 1
ATOM 723 C CA . ILE A 1 89 ? 7.187 9.35 4.348 1 98.39 89 ILE A CA 1
ATOM 724 C C . ILE A 1 89 ? 7.801 7.987 4.659 1 98.39 89 ILE A C 1
ATOM 726 O O . ILE A 1 89 ? 7.423 6.977 4.061 1 98.39 89 ILE A O 1
ATOM 730 N N . VAL A 1 90 ? 8.775 8.032 5.547 1 97.68 90 VAL A N 1
ATOM 731 C CA . VAL A 1 90 ? 9.432 6.816 6.017 1 97.68 90 VAL A CA 1
ATOM 732 C C . VAL A 1 90 ? 9.301 6.712 7.535 1 97.68 90 VAL A C 1
ATOM 734 O O . VAL A 1 90 ? 8.838 7.649 8.19 1 97.68 90 VAL A O 1
ATOM 737 N N . PHE A 1 91 ? 9.676 5.598 8.095 1 96.3 91 PHE A N 1
ATOM 738 C CA . PHE A 1 91 ? 9.493 5.326 9.516 1 96.3 91 PHE A CA 1
ATOM 739 C C . PHE A 1 91 ? 10.829 5.033 10.187 1 96.3 91 PHE A C 1
ATOM 741 O O . PHE A 1 91 ? 11.622 4.234 9.683 1 96.3 91 PHE A O 1
ATOM 748 N N . LYS A 1 92 ? 11.025 5.649 11.243 1 95.74 92 LYS A N 1
ATOM 749 C CA . LYS A 1 92 ? 12.31 5.601 11.935 1 95.74 92 LYS A CA 1
ATOM 750 C C . LYS A 1 92 ? 12.61 4.192 12.441 1 95.74 92 LYS A C 1
ATOM 752 O O . LYS A 1 92 ? 13.774 3.801 12.549 1 95.74 92 LYS A O 1
ATOM 757 N N . ARG A 1 93 ? 11.543 3.444 12.725 1 92.24 93 ARG A N 1
ATOM 758 C CA . ARG A 1 93 ? 11.657 2.118 13.322 1 92.24 93 ARG A CA 1
ATOM 759 C C . ARG A 1 93 ? 10.357 1.335 13.171 1 92.24 93 ARG A C 1
ATOM 761 O O . ARG A 1 93 ? 9.371 1.855 12.645 1 92.24 93 ARG A O 1
ATOM 768 N N . ASP A 1 94 ? 10.472 0.145 13.638 1 89.53 94 ASP A N 1
ATOM 769 C CA . ASP A 1 94 ? 9.236 -0.624 13.751 1 89.53 94 ASP A CA 1
ATOM 770 C C . ASP A 1 94 ? 8.237 0.073 14.67 1 89.53 94 ASP A C 1
ATOM 772 O O . ASP A 1 94 ? 8.596 0.518 15.763 1 89.53 94 ASP A O 1
ATOM 776 N N . MET A 1 95 ? 6.965 0.194 14.196 1 92.06 95 MET A N 1
ATOM 777 C CA . MET A 1 95 ? 6.019 0.875 15.076 1 92.06 95 MET A CA 1
ATOM 778 C C . MET A 1 95 ? 4.585 0.47 14.751 1 92.06 95 MET A C 1
ATOM 780 O O . MET A 1 95 ? 4.298 0.026 13.638 1 92.06 95 MET A O 1
ATOM 784 N N . VAL A 1 96 ? 3.817 0.596 15.829 1 92.37 96 VAL A N 1
ATOM 785 C CA . VAL A 1 96 ? 2.368 0.447 15.742 1 92.37 96 VAL A CA 1
ATOM 786 C C . VAL A 1 96 ? 1.696 1.805 15.938 1 92.37 96 VAL A C 1
ATOM 788 O O . VAL A 1 96 ? 1.858 2.44 16.982 1 92.37 96 VAL A O 1
ATOM 791 N N . ILE A 1 97 ? 1.046 2.218 14.91 1 94.3 97 ILE A N 1
ATOM 792 C CA . ILE A 1 97 ? 0.365 3.508 14.941 1 94.3 97 ILE A CA 1
ATOM 793 C C . ILE A 1 97 ? -1.131 3.297 15.166 1 94.3 97 ILE A C 1
ATOM 795 O O . ILE A 1 97 ? -1.802 2.653 14.356 1 94.3 97 ILE A O 1
ATOM 799 N N . THR A 1 98 ? -1.626 3.83 16.306 1 92.39 98 THR A N 1
ATOM 800 C CA . THR A 1 98 ? -3.047 3.771 16.633 1 92.39 98 THR A CA 1
ATOM 801 C C . THR A 1 98 ? -3.721 5.113 16.363 1 92.39 98 THR A C 1
ATOM 803 O O . THR A 1 98 ? -3.522 6.074 17.109 1 92.39 98 THR A O 1
ATOM 806 N N . LEU A 1 99 ? -4.518 5.131 15.274 1 91.65 99 LEU A N 1
ATOM 807 C CA . LEU A 1 99 ? -5.164 6.37 14.856 1 91.65 99 LEU A CA 1
ATOM 808 C C . LEU A 1 99 ? -6.437 6.617 15.659 1 91.65 99 LEU A C 1
ATOM 810 O O . LEU A 1 99 ? -7.274 5.722 15.794 1 91.65 99 LEU A O 1
ATOM 814 N N . LYS A 1 100 ? -6.551 7.748 16.153 1 89.8 100 LYS A N 1
ATOM 815 C CA . LYS A 1 100 ? -7.74 8.117 16.915 1 89.8 100 LYS A CA 1
ATOM 816 C C . LYS A 1 100 ? -8.926 8.377 15.99 1 89.8 100 LYS A C 1
ATOM 818 O O . LYS A 1 100 ? -10.078 8.16 16.373 1 89.8 100 LYS A O 1
ATOM 823 N N . GLN A 1 101 ? -8.582 8.866 14.828 1 88.51 101 GLN A N 1
ATOM 824 C CA . GLN A 1 101 ? -9.561 9.124 13.777 1 88.51 101 GLN A CA 1
ATOM 825 C C . GLN A 1 101 ? -9.058 8.631 12.423 1 88.51 101 GLN A C 1
ATOM 827 O O . GLN A 1 101 ? -7.861 8.395 12.249 1 88.51 101 GLN A O 1
ATOM 832 N N . GLU A 1 102 ? -9.967 8.594 11.561 1 86.33 102 GLU A N 1
ATOM 833 C CA . GLU A 1 102 ? -9.615 8.199 10.2 1 86.33 102 GLU A CA 1
ATOM 834 C C . GLU A 1 102 ? -8.488 9.068 9.648 1 86.33 102 GLU A C 1
ATOM 836 O O . GLU A 1 102 ? -8.477 10.283 9.854 1 86.33 102 GLU A O 1
ATOM 841 N N . LEU A 1 103 ? -7.631 8.411 8.926 1 89.1 103 LEU A N 1
ATOM 842 C CA . LEU A 1 103 ? -6.531 9.137 8.301 1 89.1 103 LEU A CA 1
ATOM 843 C C . LEU A 1 103 ? -6.898 9.565 6.884 1 89.1 103 LEU A C 1
ATOM 845 O O . LEU A 1 103 ? -6.978 8.73 5.98 1 89.1 103 LEU A O 1
ATOM 849 N N . ILE A 1 104 ? -7.232 10.724 6.782 1 87.26 104 ILE A N 1
ATOM 850 C CA . ILE A 1 104 ? -7.456 11.348 5.482 1 87.26 104 ILE A CA 1
ATOM 851 C C . ILE A 1 104 ? -6.205 12.11 5.053 1 87.26 104 ILE A C 1
ATOM 853 O O . ILE A 1 104 ? -5.704 12.961 5.791 1 87.26 104 ILE A O 1
ATOM 857 N N . MET A 1 105 ? -5.63 11.779 3.945 1 89.7 105 MET A N 1
ATOM 858 C CA . MET A 1 105 ? -4.334 12.341 3.575 1 89.7 105 MET A CA 1
ATOM 859 C C . MET A 1 105 ? -4.467 13.268 2.371 1 89.7 105 MET A C 1
ATOM 861 O O . MET A 1 105 ? -5.419 13.155 1.597 1 89.7 105 MET A O 1
ATOM 865 N N . ASN A 1 106 ? -3.549 14.213 2.287 1 91.85 106 ASN A N 1
ATOM 866 C CA . ASN A 1 106 ? -3.422 15.088 1.126 1 91.85 106 ASN A CA 1
ATOM 867 C C . ASN A 1 106 ? -2.669 14.404 -0.011 1 91.85 106 ASN A C 1
ATOM 869 O O . ASN A 1 106 ? -2.143 13.303 0.161 1 91.85 106 ASN A O 1
ATOM 873 N N . SER A 1 107 ? -2.652 15.105 -1.104 1 91.23 107 SER A N 1
ATOM 874 C CA . SER A 1 107 ? -2.043 14.566 -2.315 1 91.23 107 SER A CA 1
ATOM 875 C C . SER A 1 107 ? -0.521 14.557 -2.211 1 91.23 107 SER A C 1
ATOM 877 O O . SER A 1 107 ? 0.051 15.22 -1.343 1 91.23 107 SER A O 1
ATOM 879 N N . PHE A 1 108 ? 0.128 13.758 -3.038 1 94.28 108 PHE A N 1
ATOM 880 C CA . PHE A 1 108 ? 1.57 13.737 -3.255 1 94.28 108 PHE A CA 1
ATOM 881 C C . PHE A 1 108 ? 2.297 13.227 -2.017 1 94.28 108 PHE A C 1
ATOM 883 O O . PHE A 1 108 ? 3.215 13.88 -1.516 1 94.28 108 PHE A O 1
ATOM 890 N N . LYS A 1 109 ? 1.824 12.032 -1.606 1 95.91 109 LYS A N 1
ATOM 891 C CA . LYS A 1 109 ? 2.441 11.341 -0.478 1 95.91 109 LYS A CA 1
ATOM 892 C C . LYS A 1 109 ? 2.907 9.944 -0.878 1 95.91 109 LYS A C 1
ATOM 894 O O . LYS A 1 109 ? 2.22 9.244 -1.624 1 95.91 109 LYS A O 1
ATOM 899 N N . THR A 1 110 ? 4.028 9.571 -0.487 1 96.54 110 THR A N 1
ATOM 900 C CA . THR A 1 110 ? 4.435 8.172 -0.424 1 96.54 110 THR A CA 1
ATOM 901 C C . THR A 1 110 ? 4.524 7.699 1.024 1 96.54 110 THR A C 1
ATOM 903 O O . THR A 1 110 ? 5.149 8.355 1.86 1 96.54 110 THR A O 1
ATOM 906 N N . ILE A 1 111 ? 3.782 6.661 1.304 1 96.37 111 ILE A N 1
ATOM 907 C CA . ILE A 1 111 ? 3.967 5.947 2.562 1 96.37 111 ILE A CA 1
ATOM 908 C C . ILE A 1 111 ? 4.836 4.712 2.332 1 96.37 111 ILE A C 1
ATOM 910 O O . ILE A 1 111 ? 4.364 3.704 1.801 1 96.37 111 ILE A O 1
ATOM 914 N N . ASP A 1 112 ? 6.097 4.887 2.698 1 95.72 112 ASP A N 1
ATOM 915 C CA . ASP A 1 112 ? 7.147 3.91 2.426 1 95.72 112 ASP A CA 1
ATOM 916 C C . ASP A 1 112 ? 7.52 3.138 3.689 1 95.72 112 ASP A C 1
ATOM 918 O O . ASP A 1 112 ? 8.384 3.571 4.455 1 95.72 112 ASP A O 1
ATOM 922 N N . GLY A 1 113 ? 6.873 2.004 3.838 1 93.43 113 GLY A N 1
ATOM 923 C CA . GLY A 1 113 ? 7.112 1.175 5.009 1 93.43 113 GLY A CA 1
ATOM 924 C C . GLY A 1 113 ? 8.342 0.297 4.878 1 93.43 113 GLY A C 1
ATOM 925 O O . GLY A 1 113 ? 8.605 -0.544 5.74 1 93.43 113 GLY A O 1
ATOM 926 N N . ARG A 1 114 ? 9.075 0.486 3.781 1 88.24 114 ARG A N 1
ATOM 927 C CA . ARG A 1 114 ? 10.273 -0.329 3.61 1 88.24 114 ARG A CA 1
ATOM 928 C C . ARG A 1 114 ? 11.3 -0.027 4.695 1 88.24 114 ARG A C 1
ATOM 930 O O . ARG A 1 114 ? 11.479 1.129 5.084 1 88.24 114 ARG A O 1
ATOM 937 N N . GLY A 1 115 ? 11.874 -1.053 5.218 1 85.96 115 GLY A N 1
ATOM 938 C CA . GLY A 1 115 ? 12.906 -0.888 6.229 1 85.96 115 GLY A CA 1
ATOM 939 C C . GLY A 1 115 ? 12.364 -0.921 7.645 1 85.96 115 GLY A C 1
ATOM 940 O O . GLY A 1 115 ? 13.131 -0.887 8.61 1 85.96 115 GLY A O 1
ATOM 941 N N . ALA A 1 116 ? 11.041 -0.953 7.764 1 88.56 116 ALA A N 1
ATOM 942 C CA . ALA A 1 116 ? 10.42 -1.01 9.085 1 88.56 116 ALA A CA 1
ATOM 943 C C . ALA A 1 116 ? 9.162 -1.874 9.063 1 88.56 116 ALA A C 1
ATOM 945 O O . ALA A 1 116 ? 8.502 -1.994 8.028 1 88.56 116 ALA A O 1
ATOM 946 N N . ASN A 1 117 ? 8.915 -2.493 10.212 1 88.54 117 ASN A N 1
ATOM 947 C CA . ASN A 1 117 ? 7.621 -3.127 10.434 1 88.54 117 ASN A CA 1
ATOM 948 C C . ASN A 1 117 ? 6.565 -2.111 10.862 1 88.54 117 ASN A C 1
ATOM 950 O O . ASN A 1 117 ? 6.474 -1.762 12.04 1 88.54 117 ASN A O 1
ATOM 954 N N . VAL A 1 118 ? 5.714 -1.661 9.853 1 92.08 118 VAL A N 1
ATOM 955 C CA . VAL A 1 118 ? 4.78 -0.569 10.108 1 92.08 118 VAL A CA 1
ATOM 956 C C . VAL A 1 118 ? 3.353 -1.112 10.163 1 92.08 118 VAL A C 1
ATOM 958 O O . VAL A 1 118 ? 2.885 -1.742 9.212 1 92.08 118 VAL A O 1
ATOM 961 N N . HIS A 1 119 ? 2.747 -0.832 11.324 1 90.93 119 HIS A N 1
ATOM 962 C CA . HIS A 1 119 ? 1.372 -1.265 11.546 1 90.93 119 HIS A CA 1
ATOM 963 C C . HIS A 1 119 ? 0.469 -0.082 11.879 1 90.93 119 HIS A C 1
ATOM 965 O O . HIS A 1 119 ? 0.815 0.751 12.721 1 90.93 119 HIS A O 1
ATOM 971 N N . ILE A 1 120 ? -0.556 0.062 11.14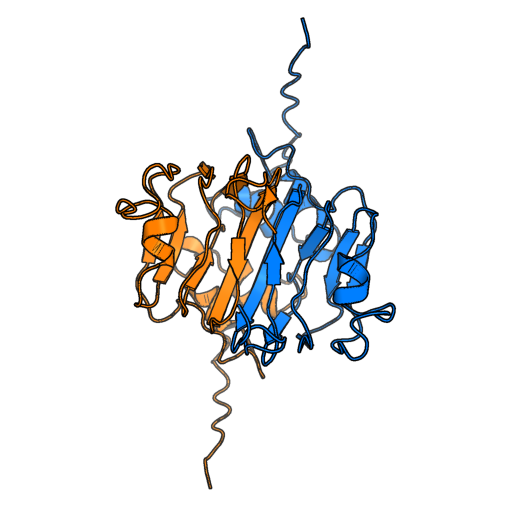7 1 91.58 120 ILE A N 1
ATOM 972 C CA . ILE A 1 120 ? -1.676 0.917 11.527 1 91.58 120 ILE A CA 1
ATOM 973 C C . ILE A 1 120 ? -2.806 0.062 12.096 1 91.58 120 ILE A C 1
ATOM 975 O O . ILE A 1 120 ? -3.446 -0.698 11.366 1 91.58 120 ILE A O 1
ATOM 979 N N . ALA A 1 121 ? -2.991 0.235 13.445 1 88.43 121 ALA A N 1
ATOM 980 C CA . ALA A 1 121 ? -3.83 -0.782 14.074 1 88.43 121 ALA A CA 1
ATOM 981 C C . ALA A 1 121 ? -4.523 -0.229 15.316 1 88.43 121 ALA A C 1
ATOM 983 O O . ALA A 1 121 ? -4.122 0.808 15.849 1 88.43 121 ALA A O 1
ATOM 984 N N . PHE A 1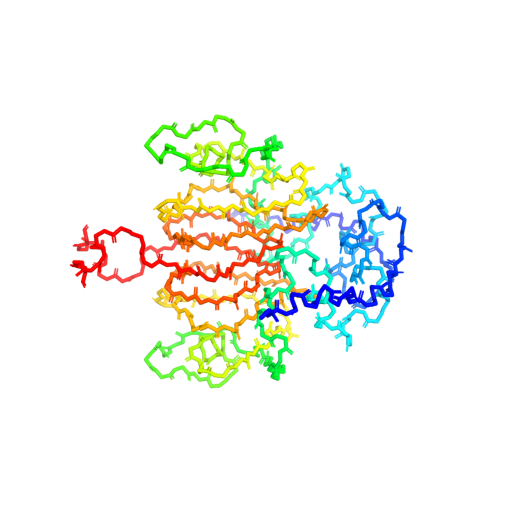 122 ? -5.645 -0.968 15.716 1 87.71 122 PHE A N 1
ATOM 985 C CA . PHE A 1 122 ? -6.337 -0.831 16.993 1 87.71 122 PHE A CA 1
ATOM 986 C C . PHE A 1 122 ? -7.028 0.523 17.093 1 87.71 122 PHE A C 1
ATOM 988 O O . PHE A 1 122 ? -7.26 1.028 18.193 1 87.71 122 PHE A O 1
ATOM 995 N N . GLY A 1 123 ? -7.314 1.156 15.959 1 87.72 123 GLY A N 1
ATOM 996 C CA . GLY A 1 123 ? -8.028 2.417 15.841 1 87.72 123 GLY A CA 1
ATOM 997 C C . GLY A 1 123 ? -8.655 2.622 14.475 1 87.72 123 GLY A C 1
ATOM 998 O O . GLY A 1 123 ? -9.075 1.66 13.829 1 87.72 123 GLY A O 1
ATOM 999 N N . ALA A 1 124 ? -8.824 3.879 14.14 1 84.82 124 ALA A N 1
ATOM 1000 C CA . ALA A 1 124 ? -9.318 4.169 12.796 1 84.82 124 ALA A CA 1
ATOM 1001 C C . ALA A 1 124 ? -8.306 3.745 11.736 1 84.82 124 ALA A C 1
ATOM 1003 O O . ALA A 1 124 ? -7.169 3.395 12.06 1 84.82 124 ALA A O 1
ATOM 1004 N N . CYS A 1 125 ? -8.725 3.7 10.529 1 85.77 125 CYS A N 1
ATOM 1005 C CA . CYS A 1 125 ? -7.827 3.269 9.464 1 85.77 125 CYS A CA 1
ATOM 1006 C C . CYS A 1 125 ? -7.701 4.342 8.389 1 85.77 125 CYS A C 1
ATOM 1008 O O . CYS A 1 125 ? -7.672 5.535 8.698 1 85.77 125 CYS A O 1
ATOM 1010 N N . ILE A 1 126 ? -7.403 3.974 7.203 1 83.62 126 ILE A N 1
ATOM 1011 C CA . ILE A 1 126 ? -6.969 4.934 6.193 1 83.62 126 ILE A CA 1
ATOM 1012 C C . ILE A 1 126 ? -8.043 5.071 5.116 1 83.62 126 ILE A C 1
ATOM 1014 O O . ILE A 1 126 ? -8.678 4.084 4.735 1 83.62 126 ILE A O 1
ATOM 1018 N N . THR A 1 127 ? -8.306 6.266 4.736 1 80.05 127 THR A N 1
ATOM 1019 C CA . THR A 1 127 ? -9.166 6.587 3.602 1 80.05 127 THR A CA 1
ATOM 1020 C C . THR A 1 127 ? -8.404 7.398 2.558 1 80.05 127 THR A C 1
ATOM 1022 O O . THR A 1 127 ? -7.868 8.466 2.864 1 80.05 127 THR A O 1
ATOM 1025 N N . ILE A 1 128 ? -8.237 6.81 1.473 1 79.05 128 ILE A N 1
ATOM 1026 C CA . ILE A 1 128 ? -7.623 7.496 0.342 1 79.05 128 ILE A CA 1
ATOM 1027 C C . ILE A 1 128 ? -8.693 7.858 -0.686 1 79.05 128 ILE A C 1
ATOM 1029 O O . ILE A 1 128 ? -9.095 7.018 -1.495 1 79.05 128 ILE A O 1
ATOM 1033 N N . GLN A 1 129 ? -9.193 9.106 -0.523 1 74.81 129 GLN A N 1
ATOM 1034 C CA . GLN A 1 129 ? -10.247 9.563 -1.422 1 74.81 129 GLN A CA 1
ATOM 1035 C C . GLN A 1 129 ? -9.994 10.996 -1.883 1 74.81 129 GLN A C 1
ATOM 1037 O O . GLN A 1 129 ? -9.476 11.816 -1.122 1 74.81 129 GLN A O 1
ATOM 1042 N N . PHE A 1 130 ? -10.304 11.238 -2.981 1 73.45 130 PHE A N 1
ATOM 1043 C CA . PHE A 1 130 ? -10.363 12.564 -3.583 1 73.45 130 PHE A CA 1
ATOM 1044 C C . PHE A 1 130 ? -8.972 13.18 -3.676 1 73.45 130 PHE A C 1
ATOM 1046 O O . PHE A 1 130 ? -8.822 14.401 -3.599 1 73.45 130 PHE A O 1
ATOM 1053 N N . ILE A 1 131 ? -8.001 12.398 -3.591 1 74.6 131 ILE A N 1
ATOM 1054 C CA . ILE A 1 131 ? -6.629 12.88 -3.708 1 74.6 131 ILE A CA 1
ATOM 1055 C C . ILE A 1 131 ? -5.938 12.189 -4.882 1 74.6 131 ILE A C 1
ATOM 1057 O O . ILE A 1 131 ? -6.461 11.219 -5.435 1 74.6 131 ILE A O 1
ATOM 1061 N N . THR A 1 132 ? -4.839 12.938 -5.18 1 76.7 132 THR A N 1
ATOM 1062 C CA . THR A 1 132 ? -4.106 12.368 -6.304 1 76.7 132 THR A CA 1
ATOM 1063 C C . THR A 1 132 ? -2.672 12.034 -5.902 1 76.7 132 THR A C 1
ATOM 1065 O O . THR A 1 132 ? -2.152 12.582 -4.928 1 76.7 132 THR A O 1
ATOM 1068 N N . ASN A 1 133 ? -2.151 11.023 -6.487 1 86.82 133 ASN A N 1
ATOM 1069 C CA . ASN A 1 133 ? -0.739 10.672 -6.596 1 86.82 133 ASN A CA 1
ATOM 1070 C C . ASN A 1 133 ? -0.173 10.205 -5.258 1 86.82 133 ASN A C 1
ATOM 1072 O O . ASN A 1 133 ? 0.679 10.876 -4.672 1 86.82 133 ASN A O 1
ATOM 1076 N N . VAL A 1 134 ? -0.563 9.095 -4.712 1 91.51 134 VAL A N 1
ATOM 1077 C CA . VAL A 1 134 ? -0.09 8.457 -3.488 1 91.51 134 VAL A CA 1
ATOM 1078 C C . VAL A 1 134 ? 0.515 7.094 -3.815 1 91.51 134 VAL A C 1
ATOM 1080 O O . VAL A 1 134 ? -0.004 6.365 -4.663 1 91.51 134 VAL A O 1
ATOM 1083 N N . ILE A 1 135 ? 1.596 6.735 -3.217 1 92.51 135 ILE A N 1
ATOM 1084 C CA . ILE A 1 135 ? 2.183 5.4 -3.25 1 92.51 135 ILE A CA 1
ATOM 1085 C C . ILE A 1 135 ? 2.165 4.793 -1.849 1 92.51 135 ILE A C 1
ATOM 1087 O O . ILE A 1 135 ? 2.533 5.454 -0.874 1 92.51 135 ILE A O 1
ATOM 1091 N N . ILE A 1 136 ? 1.652 3.605 -1.7 1 93.23 136 ILE A N 1
ATOM 1092 C CA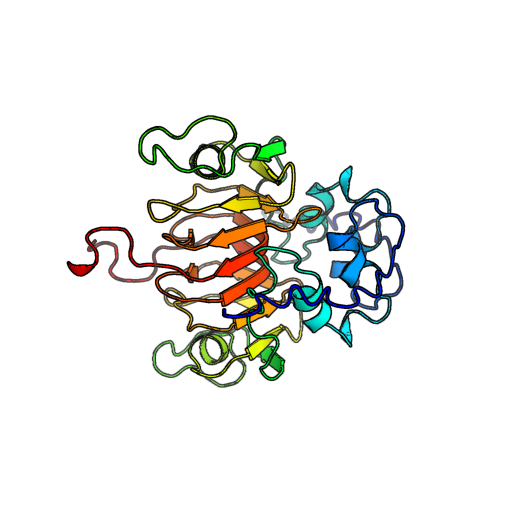 . ILE A 1 136 ? 1.725 2.862 -0.446 1 93.23 136 ILE A CA 1
ATOM 1093 C C . ILE A 1 136 ? 2.542 1.588 -0.648 1 93.23 136 ILE A C 1
ATOM 1095 O O . ILE A 1 136 ? 2.275 0.812 -1.569 1 93.23 136 ILE A O 1
ATOM 1099 N N . HIS A 1 137 ? 3.543 1.475 0.163 1 92.35 137 HIS A N 1
ATOM 1100 C CA . HIS A 1 137 ? 4.44 0.332 0.034 1 92.35 137 HIS A CA 1
ATOM 1101 C C . HIS A 1 137 ? 4.804 -0.24 1.401 1 92.35 137 HIS A C 1
ATOM 1103 O O . HIS A 1 137 ? 5.478 0.42 2.195 1 92.35 137 HIS A O 1
ATOM 1109 N N . GLY A 1 138 ? 4.286 -1.425 1.616 1 91.57 138 GLY A N 1
ATOM 1110 C CA . GLY A 1 138 ? 4.763 -2.149 2.784 1 91.57 138 GLY A CA 1
ATOM 1111 C C . GLY A 1 138 ? 4.05 -1.754 4.063 1 91.57 138 GLY A C 1
ATOM 1112 O O . GLY A 1 138 ? 4.679 -1.625 5.116 1 91.57 138 GLY A O 1
ATOM 1113 N N . VAL A 1 139 ? 2.781 -1.544 4.088 1 91.77 139 VAL A N 1
ATOM 1114 C CA . VAL A 1 139 ? 2.041 -1.137 5.278 1 91.77 139 VAL A CA 1
ATOM 1115 C C . VAL A 1 139 ? 1.023 -2.212 5.647 1 91.77 139 VAL A C 1
ATOM 1117 O O . VAL A 1 139 ? 0.339 -2.754 4.775 1 91.77 139 VAL A O 1
ATOM 1120 N N . HIS A 1 140 ? 1.028 -2.549 6.938 1 89.48 140 HIS A N 1
ATOM 1121 C CA . HIS A 1 140 ? 0.059 -3.481 7.504 1 89.48 140 HIS A CA 1
ATOM 1122 C C . HIS A 1 140 ? -1.071 -2.74 8.21 1 89.48 140 HIS A C 1
ATOM 1124 O O . HIS A 1 140 ? -0.822 -1.917 9.094 1 89.48 140 HIS A O 1
ATOM 1130 N N . ILE A 1 141 ? -2.21 -2.958 7.779 1 88.48 141 ILE A N 1
ATOM 1131 C CA . ILE A 1 141 ? -3.393 -2.309 8.333 1 88.48 141 ILE A CA 1
ATOM 1132 C C . ILE A 1 141 ? -4.333 -3.36 8.919 1 88.48 141 ILE A C 1
ATOM 1134 O O . ILE A 1 141 ? -4.874 -4.194 8.189 1 88.48 141 ILE A O 1
ATOM 1138 N N . HIS A 1 142 ? -4.494 -3.293 10.266 1 83.91 142 HIS A N 1
ATOM 1139 C CA . HIS A 1 142 ? -5.292 -4.362 10.856 1 83.91 142 HIS A CA 1
ATOM 1140 C C . HIS A 1 142 ? -5.995 -3.89 12.124 1 83.91 142 HIS A C 1
ATOM 1142 O O . HIS A 1 142 ? -5.617 -2.869 12.705 1 83.91 142 HIS A O 1
ATOM 1148 N N . ASP A 1 143 ? -7.096 -4.63 12.525 1 82.64 143 ASP A N 1
ATOM 1149 C CA . ASP A 1 143 ? -7.867 -4.401 13.743 1 82.64 143 ASP A CA 1
ATOM 1150 C C . ASP A 1 143 ? -8.418 -2.977 13.785 1 82.64 143 ASP A C 1
ATOM 1152 O O . ASP A 1 143 ? -8.258 -2.273 14.783 1 82.64 143 ASP A O 1
ATOM 1156 N N . CYS A 1 144 ? -8.947 -2.614 12.594 1 80.93 144 CYS A N 1
ATOM 1157 C CA . CYS A 1 144 ? -9.561 -1.294 12.515 1 80.93 144 CYS A CA 1
ATOM 1158 C C . CYS A 1 144 ? -10.848 -1.241 13.33 1 80.93 144 CYS A C 1
ATOM 1160 O O . CYS A 1 144 ? -11.653 -2.173 13.288 1 80.93 144 CYS A O 1
ATOM 1162 N N . LYS A 1 145 ? -10.975 -0.215 14.125 1 76.86 145 LYS A N 1
ATOM 1163 C CA . LYS A 1 145 ? -12.169 0.008 14.935 1 76.86 145 LYS A CA 1
ATOM 1164 C C . LYS A 1 145 ? -12.907 1.268 14.492 1 76.86 145 LYS A C 1
ATOM 1166 O O . LYS A 1 145 ? -12.285 2.23 14.037 1 76.86 145 LYS A O 1
ATOM 1171 N N . PRO A 1 146 ? -14.251 1.085 14.487 1 66.3 146 PRO A N 1
ATOM 1172 C CA . PRO A 1 146 ? -14.989 2.321 14.218 1 66.3 146 PRO A CA 1
ATOM 1173 C C . PRO A 1 146 ? -14.678 3.425 15.227 1 66.3 146 PRO A C 1
ATOM 1175 O O . PRO A 1 146 ? -14.532 3.152 16.421 1 66.3 146 PRO A O 1
ATOM 1178 N N . THR A 1 147 ? -13.941 4.31 15.104 1 58.88 147 THR A N 1
ATOM 1179 C CA . THR A 1 147 ? -13.635 5.32 16.112 1 58.88 147 THR A CA 1
ATOM 1180 C C . THR A 1 147 ? -14.653 6.456 16.065 1 58.88 147 THR A C 1
ATOM 1182 O O . THR A 1 147 ? -14.99 7.038 17.098 1 58.88 147 THR A O 1
ATOM 1185 N N . GLY A 1 148 ? -14.82 7.3 14.998 1 50.13 148 GLY A N 1
ATOM 1186 C CA . GLY A 1 148 ? -15.738 8.427 14.959 1 50.13 148 GLY A CA 1
ATOM 1187 C C . GLY A 1 148 ? -17.19 8.019 15.118 1 50.13 148 GLY A C 1
ATOM 1188 O O . GLY A 1 148 ? -17.495 6.834 15.266 1 50.13 148 GLY A O 1
ATOM 1189 N N . ASN A 1 149 ? -18.102 9.224 15.044 1 38.94 149 ASN A N 1
ATOM 1190 C CA . ASN A 1 149 ? -19.561 9.186 15.012 1 38.94 149 ASN A CA 1
ATOM 1191 C C . ASN A 1 149 ? -20.073 8.276 13.9 1 38.94 149 ASN A C 1
ATOM 1193 O O . ASN A 1 149 ? -21.004 8.636 13.176 1 38.94 149 ASN A O 1
ATOM 1197 N N . ALA A 1 150 ? -19.447 7.628 13.385 1 37.9 150 ALA A N 1
ATOM 1198 C CA . ALA A 1 150 ? -19.943 6.804 12.285 1 37.9 150 ALA A CA 1
ATOM 1199 C C . ALA A 1 150 ? -21.076 5.894 12.75 1 37.9 150 ALA A C 1
ATOM 1201 O O . ALA A 1 150 ? -21.559 5.054 11.986 1 37.9 150 ALA A O 1
ATOM 1202 N N . MET A 1 151 ? -21.183 5.52 13.777 1 34.65 151 MET A N 1
ATOM 1203 C CA . MET A 1 151 ? -22.526 5.035 14.079 1 34.65 151 MET A CA 1
ATOM 1204 C C . MET A 1 151 ? -23.583 5.911 13.414 1 34.65 151 MET A C 1
ATOM 1206 O O . MET A 1 151 ? -24.778 5.625 13.504 1 34.65 151 MET A O 1
ATOM 1210 N N . VAL A 1 152 ? -23.254 7.165 13.15 1 27.98 152 VAL A N 1
ATOM 1211 C CA . VAL A 1 152 ? -24.326 7.995 12.611 1 27.98 152 VAL A CA 1
ATOM 1212 C C . VAL A 1 152 ? -24.361 7.871 11.089 1 27.98 152 VAL A C 1
ATOM 1214 O O . VAL A 1 152 ? -25.12 8.576 10.42 1 27.98 152 VAL A O 1
ATOM 1217 N N . ARG A 1 153 ? -23.406 7.232 10.411 1 25.63 153 ARG A N 1
ATOM 1218 C CA . ARG A 1 153 ? -23.778 7.184 9 1 25.63 153 ARG A CA 1
ATOM 1219 C C . ARG A 1 153 ? -24.772 6.059 8.734 1 25.63 153 ARG A C 1
ATOM 1221 O O . ARG A 1 153 ? -24.745 5.027 9.407 1 25.63 153 ARG A O 1
ATOM 1228 N N . THR B 1 1 ? -3.872 -18.88 32.742 1 21.35 1 THR B N 1
ATOM 1229 C CA . THR B 1 1 ? -2.528 -18.409 32.428 1 21.35 1 THR B CA 1
ATOM 1230 C C . THR B 1 1 ? -2.249 -18.526 30.932 1 21.35 1 THR B C 1
ATOM 1232 O O . THR B 1 1 ? -2.145 -19.633 30.4 1 21.35 1 THR B O 1
ATOM 1235 N N . ILE B 1 2 ? -2.917 -17.782 30.068 1 24.37 2 ILE B N 1
ATOM 1236 C CA . ILE B 1 2 ? -2.871 -17.819 28.611 1 24.37 2 ILE B CA 1
ATOM 1237 C C . ILE B 1 2 ? -1.444 -17.562 28.133 1 24.37 2 ILE B C 1
ATOM 1239 O O . ILE B 1 2 ? -0.865 -16.512 28.423 1 24.37 2 ILE B O 1
ATOM 1243 N N . ARG B 1 3 ? -0.598 -18.661 27.997 1 26.82 3 ARG B N 1
ATOM 1244 C CA . ARG B 1 3 ? 0.778 -18.673 27.513 1 26.82 3 ARG B CA 1
ATOM 1245 C C . ARG B 1 3 ? 0.908 -17.884 26.214 1 26.82 3 ARG B C 1
ATOM 1247 O O . ARG B 1 3 ? 0.245 -18.196 25.223 1 26.82 3 ARG B O 1
ATOM 1254 N N . ASN B 1 4 ? 1.068 -16.615 26.183 1 30.01 4 ASN B N 1
ATOM 1255 C CA . ASN B 1 4 ? 1.489 -15.75 25.086 1 30.01 4 ASN B CA 1
ATOM 1256 C C . ASN B 1 4 ? 2.656 -16.355 24.311 1 30.01 4 ASN B C 1
ATOM 1258 O O . ASN B 1 4 ? 3.8 -16.309 24.767 1 30.01 4 ASN B O 1
ATOM 1262 N N . HIS B 1 5 ? 2.502 -17.6 23.815 1 31.28 5 HIS B N 1
ATOM 1263 C CA . HIS B 1 5 ? 3.58 -18.287 23.113 1 31.28 5 HIS B CA 1
ATOM 1264 C C . HIS B 1 5 ? 4.202 -17.392 22.047 1 31.28 5 HIS B C 1
ATOM 1266 O O . HIS B 1 5 ? 3.525 -16.982 21.102 1 31.28 5 HIS B O 1
ATOM 1272 N N . THR B 1 6 ? 5.158 -16.524 22.295 1 33.46 6 THR B N 1
ATOM 1273 C CA . THR B 1 6 ? 6.12 -15.803 21.469 1 33.46 6 THR B CA 1
ATOM 1274 C C . THR B 1 6 ? 6.724 -16.724 20.413 1 33.46 6 THR B C 1
ATOM 1276 O O . THR B 1 6 ? 7.755 -17.357 20.65 1 33.46 6 THR B O 1
ATOM 1279 N N . GLU B 1 7 ? 5.995 -17.557 19.872 1 35.98 7 GLU B N 1
ATOM 1280 C CA . GLU B 1 7 ? 6.684 -18.346 18.855 1 35.98 7 GLU B CA 1
ATOM 1281 C C . GLU B 1 7 ? 7.415 -17.447 17.861 1 35.98 7 GLU B C 1
ATOM 1283 O O . GLU B 1 7 ? 6.8 -16.592 17.221 1 35.98 7 GLU B O 1
ATOM 1288 N N . ARG B 1 8 ? 8.731 -17.255 18.142 1 37.5 8 ARG B N 1
ATOM 1289 C CA . ARG B 1 8 ? 9.643 -16.668 17.165 1 37.5 8 ARG B CA 1
ATOM 1290 C C . ARG B 1 8 ? 9.549 -17.391 15.825 1 37.5 8 ARG B C 1
ATOM 1292 O O . ARG B 1 8 ? 9.73 -18.608 15.756 1 37.5 8 ARG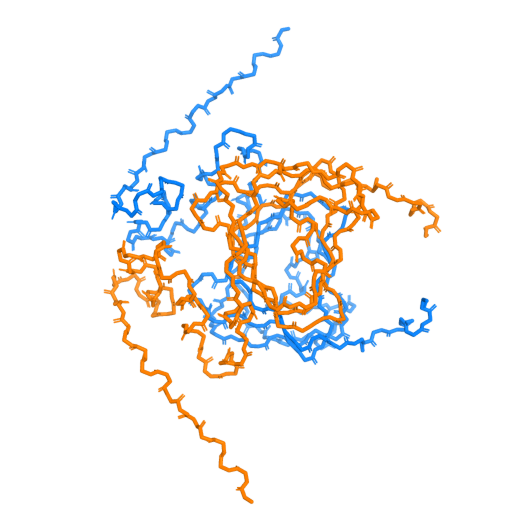 B O 1
ATOM 1299 N N . ARG B 1 9 ? 8.655 -16.862 14.986 1 44.15 9 ARG B N 1
ATOM 1300 C CA . ARG B 1 9 ? 8.712 -17.399 13.63 1 44.15 9 ARG B CA 1
ATOM 1301 C C . ARG B 1 9 ? 10.155 -17.567 13.168 1 44.15 9 ARG B C 1
ATOM 1303 O O . ARG B 1 9 ? 11.007 -16.723 13.456 1 44.15 9 ARG B O 1
ATOM 1310 N N . ASN B 1 10 ? 10.625 -18.816 13.151 1 40.92 10 ASN B N 1
ATOM 1311 C CA . ASN B 1 10 ? 11.944 -19.05 12.572 1 40.92 10 ASN B CA 1
ATOM 1312 C C . ASN B 1 10 ? 12.182 -18.173 11.346 1 40.92 10 ASN B C 1
ATOM 1314 O O . ASN B 1 10 ? 11.606 -18.415 10.284 1 40.92 10 ASN B O 1
ATOM 1318 N N . LEU B 1 11 ? 12.475 -16.928 11.603 1 46.95 11 LEU B N 1
ATOM 1319 C CA . LEU B 1 11 ? 12.807 -16.009 10.52 1 46.95 11 LEU B CA 1
ATOM 1320 C C . LEU B 1 11 ? 14.008 -16.514 9.727 1 46.95 11 LEU B C 1
ATOM 1322 O O . LEU B 1 11 ? 15.138 -16.488 10.22 1 46.95 11 LEU B O 1
ATOM 1326 N N . ASN B 1 12 ? 13.995 -17.646 9.163 1 43.11 12 ASN B N 1
ATOM 1327 C CA . ASN B 1 12 ? 15.076 -17.915 8.221 1 43.11 12 ASN B CA 1
ATOM 1328 C C . ASN B 1 12 ? 15.405 -16.684 7.38 1 43.11 12 ASN B C 1
ATOM 1330 O O . ASN B 1 12 ? 14.792 -16.46 6.334 1 43.11 12 ASN B O 1
ATOM 1334 N N . PHE B 1 13 ? 15.962 -15.678 8.006 1 50.31 13 PHE B N 1
ATOM 1335 C CA . PHE B 1 13 ? 16.302 -14.361 7.479 1 50.31 13 PHE B CA 1
ATOM 1336 C C . PHE B 1 13 ? 17.256 -14.481 6.297 1 50.31 13 PHE B C 1
ATOM 1338 O O . PHE B 1 13 ? 18.309 -15.114 6.403 1 50.31 13 PHE B O 1
ATOM 1345 N N . PHE B 1 14 ? 16.722 -14.508 5.145 1 51.35 14 PHE B N 1
ATOM 1346 C CA . PHE B 1 14 ? 17.609 -14.244 4.019 1 51.35 14 PHE B CA 1
ATOM 1347 C C . PHE B 1 14 ? 18.134 -12.814 4.068 1 51.35 14 PHE B C 1
ATOM 1349 O O . PHE B 1 14 ? 17.401 -11.889 4.423 1 51.35 14 PHE B O 1
ATOM 1356 N N . SER B 1 15 ? 19.415 -12.615 4.567 1 58.58 15 SER B N 1
ATOM 1357 C CA . SER B 1 15 ? 20.013 -11.285 4.616 1 58.58 15 SER B CA 1
ATOM 1358 C C . SER B 1 15 ? 20.775 -10.974 3.331 1 58.58 15 SER B C 1
ATOM 1360 O O . SER B 1 15 ? 21.515 -11.819 2.823 1 58.58 15 SER B O 1
ATOM 1362 N N . CYS B 1 16 ? 20.279 -10.073 2.482 1 64.58 16 CYS B N 1
ATOM 1363 C CA . CYS B 1 16 ? 21.066 -9.581 1.356 1 64.58 16 CYS B CA 1
ATOM 1364 C C . CYS B 1 16 ? 21.748 -8.262 1.702 1 64.58 16 CYS B C 1
ATOM 1366 O O . CYS B 1 16 ? 22.174 -7.526 0.811 1 64.58 16 CYS B O 1
ATOM 1368 N N . GLY B 1 17 ? 21.994 -8.148 3.007 1 57.96 17 GLY B N 1
ATOM 1369 C CA . GLY B 1 17 ? 22.867 -7.109 3.529 1 57.96 17 GLY B CA 1
ATOM 1370 C C . GLY B 1 17 ? 22.365 -5.707 3.241 1 57.96 17 GLY B C 1
ATOM 1371 O O . GLY B 1 17 ? 23.16 -4.784 3.051 1 57.96 17 GLY B O 1
ATOM 1372 N N . THR B 1 18 ? 21.063 -5.634 3.007 1 59.63 18 THR B N 1
ATOM 1373 C CA . THR B 1 18 ? 20.598 -4.287 2.697 1 59.63 18 THR B CA 1
ATOM 1374 C C . THR B 1 18 ? 20.349 -3.493 3.976 1 59.63 18 THR B C 1
ATOM 1376 O O . THR B 1 18 ? 20 -2.312 3.922 1 59.63 18 THR B O 1
ATOM 1379 N N . GLY B 1 19 ? 20.716 -4.217 5.192 1 56.73 19 GLY B N 1
ATOM 1380 C CA . GLY B 1 19 ? 20.701 -3.517 6.467 1 56.73 19 GLY B CA 1
ATOM 1381 C C . GLY B 1 19 ? 19.381 -3.644 7.202 1 56.73 19 GLY B C 1
ATOM 1382 O O . GLY B 1 19 ? 19.316 -3.431 8.415 1 56.73 19 GLY B O 1
ATOM 1383 N N . ASN B 1 20 ? 18.242 -3.697 6.532 1 63.74 20 ASN B N 1
ATOM 1384 C CA . ASN B 1 20 ? 17.011 -3.841 7.303 1 63.74 20 ASN B CA 1
ATOM 1385 C C . ASN B 1 20 ? 16.468 -5.265 7.23 1 63.74 20 ASN B C 1
ATOM 1387 O O . AS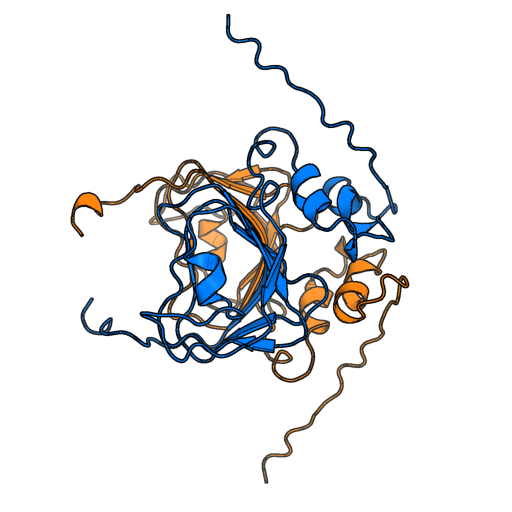N B 1 20 ? 16.01 -5.706 6.175 1 63.74 20 ASN B O 1
ATOM 1391 N N . PRO B 1 21 ? 16.648 -5.947 8.305 1 62.75 21 PRO B N 1
ATOM 1392 C CA . PRO B 1 21 ? 16.272 -7.363 8.322 1 62.75 21 PRO B CA 1
ATOM 1393 C C . PRO B 1 21 ? 14.823 -7.595 7.901 1 62.75 21 PRO B C 1
ATOM 1395 O O . PRO B 1 21 ? 14.511 -8.617 7.286 1 62.75 21 PRO B O 1
ATOM 1398 N N . MET B 1 22 ? 13.979 -6.68 8.158 1 66.18 22 MET B N 1
ATOM 1399 C CA . MET B 1 22 ? 12.569 -6.855 7.82 1 66.18 22 MET B CA 1
ATOM 1400 C C . MET B 1 22 ? 12.373 -6.903 6.309 1 66.18 22 MET B C 1
ATOM 1402 O O . MET B 1 22 ? 11.647 -7.758 5.799 1 66.18 22 MET B O 1
ATOM 1406 N N . ASP B 1 23 ? 13.086 -6.019 5.664 1 72.22 23 ASP B N 1
ATOM 1407 C CA . ASP B 1 23 ? 12.987 -5.992 4.208 1 72.22 23 ASP B CA 1
ATOM 1408 C C . ASP B 1 23 ? 13.739 -7.165 3.585 1 72.22 23 ASP B C 1
ATOM 1410 O O . ASP B 1 23 ? 13.272 -7.762 2.612 1 72.22 23 ASP B O 1
ATOM 1414 N N . ASP B 1 24 ? 14.793 -7.52 4.354 1 74.29 24 ASP B N 1
ATOM 1415 C CA . ASP B 1 24 ? 15.64 -8.581 3.819 1 74.29 24 ASP B CA 1
ATOM 1416 C C . ASP B 1 24 ? 14.916 -9.925 3.841 1 74.29 24 ASP B C 1
ATOM 1418 O O . ASP B 1 24 ? 15.158 -10.781 2.987 1 74.29 24 ASP B O 1
ATOM 1422 N N . CYS B 1 25 ? 14.032 -10.055 4.759 1 78.22 25 CYS B N 1
ATOM 1423 C CA . CYS B 1 25 ? 13.313 -11.306 4.978 1 78.22 25 CYS B CA 1
ATOM 1424 C C . CYS B 1 25 ? 12.621 -11.767 3.701 1 78.22 25 CYS B C 1
ATOM 1426 O O . CYS B 1 25 ? 12.672 -12.948 3.354 1 78.22 25 CYS B O 1
ATOM 1428 N N . TRP B 1 26 ? 12.101 -10.821 2.961 1 80.27 26 TRP B N 1
ATOM 1429 C CA . TRP B 1 26 ? 11.429 -11.236 1.734 1 80.27 26 TRP B CA 1
ATOM 1430 C C . TRP B 1 26 ? 12.17 -10.717 0.506 1 80.27 26 TRP B C 1
ATOM 1432 O O . TRP B 1 26 ? 12.164 -11.359 -0.547 1 80.27 26 TRP B O 1
ATOM 1442 N N . ARG B 1 27 ? 12.786 -9.616 0.658 1 78.69 27 ARG B N 1
ATOM 1443 C CA . ARG B 1 27 ? 13.385 -8.939 -0.488 1 78.69 27 ARG B CA 1
ATOM 1444 C C . ARG B 1 27 ? 14.573 -9.727 -1.03 1 78.69 27 ARG B C 1
ATOM 1446 O O . ARG B 1 27 ? 14.808 -9.751 -2.24 1 78.69 27 ARG B O 1
ATOM 1453 N N . CYS B 1 28 ? 15.251 -10.386 -0.116 1 77.26 28 CYS B N 1
ATOM 1454 C CA . CYS B 1 28 ? 16.49 -11.041 -0.522 1 77.26 28 CYS B CA 1
ATOM 1455 C C . CYS B 1 28 ? 16.228 -12.473 -0.973 1 77.26 28 CYS B C 1
ATOM 1457 O O . CYS B 1 28 ? 17.148 -13.173 -1.399 1 77.26 28 CYS B O 1
ATOM 1459 N N . ASP B 1 29 ? 15.034 -12.841 -0.886 1 77.68 29 ASP B N 1
ATOM 1460 C CA . ASP B 1 29 ? 14.667 -14.158 -1.398 1 77.68 29 ASP B CA 1
ATOM 1461 C C . ASP B 1 29 ? 14.617 -14.159 -2.924 1 77.68 29 ASP B C 1
ATOM 1463 O O . ASP B 1 29 ? 13.743 -13.527 -3.523 1 77.68 29 ASP B O 1
ATOM 1467 N N . LYS B 1 30 ? 15.489 -14.888 -3.551 1 75.54 30 LYS B N 1
ATOM 1468 C CA . LYS B 1 30 ? 15.54 -14.942 -5.009 1 75.54 30 LYS B CA 1
ATOM 1469 C C . LYS B 1 30 ? 14.28 -15.586 -5.58 1 75.54 30 LYS B C 1
ATOM 1471 O O . LYS B 1 30 ? 13.974 -15.422 -6.763 1 75.54 30 LYS B O 1
ATOM 1476 N N . ARG B 1 31 ? 13.614 -16.369 -4.733 1 82.24 31 ARG B N 1
ATOM 1477 C CA . ARG B 1 31 ? 12.397 -17.044 -5.173 1 82.24 31 ARG B CA 1
ATOM 1478 C C . ARG B 1 31 ? 11.158 -16.378 -4.584 1 82.24 31 ARG B C 1
ATOM 1480 O O . ARG B 1 31 ? 10.177 -17.052 -4.264 1 82.24 31 ARG B O 1
ATOM 1487 N N . TRP B 1 32 ? 11.252 -15.014 -4.343 1 82.85 32 TRP B N 1
ATOM 1488 C CA . TRP B 1 32 ? 10.18 -14.3 -3.657 1 82.85 32 TRP B CA 1
ATOM 1489 C C . TRP B 1 32 ? 8.853 -14.482 -4.385 1 82.85 32 TRP B C 1
ATOM 1491 O O . TRP B 1 32 ? 7.798 -14.579 -3.753 1 82.85 32 TRP B O 1
ATOM 1501 N N . ALA B 1 33 ? 8.836 -14.529 -5.72 1 83.76 33 ALA B N 1
ATOM 1502 C CA . ALA B 1 33 ? 7.61 -14.592 -6.511 1 83.76 33 ALA B CA 1
ATOM 1503 C C . ALA B 1 33 ? 6.856 -15.893 -6.25 1 83.76 33 ALA B C 1
ATOM 1505 O O . ALA B 1 33 ? 5.627 -15.935 -6.349 1 83.76 33 ALA B O 1
ATOM 1506 N N . PHE B 1 34 ? 7.654 -16.934 -5.88 1 87.16 34 PHE B N 1
ATOM 1507 C CA . PHE B 1 34 ? 7.044 -18.225 -5.584 1 87.16 34 PHE B CA 1
ATOM 1508 C C . PHE B 1 34 ? 6.695 -18.331 -4.104 1 87.16 34 PHE B C 1
ATOM 1510 O O . PHE B 1 34 ? 6.006 -19.266 -3.689 1 87.16 34 PHE B O 1
ATOM 1517 N N . ARG B 1 35 ? 7.238 -17.401 -3.355 1 88.77 35 ARG B N 1
ATOM 1518 C CA . ARG B 1 35 ? 7.028 -17.378 -1.911 1 88.77 35 ARG B CA 1
ATOM 1519 C C . ARG B 1 35 ? 6.508 -16.02 -1.455 1 88.77 35 ARG B C 1
ATOM 1521 O O . ARG B 1 35 ? 7.029 -15.437 -0.501 1 88.77 35 ARG B O 1
ATOM 1528 N N . ARG B 1 36 ? 5.48 -15.54 -2.068 1 90.31 36 ARG B N 1
ATOM 1529 C CA . ARG B 1 36 ? 4.981 -14.179 -1.897 1 90.31 36 ARG B CA 1
ATOM 1530 C C . ARG B 1 36 ? 4.471 -13.957 -0.477 1 90.31 36 ARG B C 1
ATOM 1532 O O . ARG B 1 36 ? 4.591 -12.857 0.066 1 90.31 36 ARG B O 1
ATOM 1539 N N . LYS B 1 37 ? 4.038 -15.004 0.102 1 92.65 37 LYS B N 1
ATOM 1540 C CA . LYS B 1 37 ? 3.384 -14.87 1.401 1 92.65 37 LYS B CA 1
ATOM 1541 C C . LYS B 1 37 ? 4.408 -14.678 2.515 1 92.65 37 LYS B C 1
ATOM 1543 O O . LYS B 1 37 ? 4.053 -14.299 3.633 1 92.65 37 LYS B O 1
ATOM 1548 N N . ARG B 1 38 ? 5.703 -14.873 2.192 1 87.76 38 ARG B N 1
ATOM 1549 C CA . ARG B 1 38 ? 6.77 -14.627 3.157 1 87.76 38 ARG B CA 1
ATOM 1550 C C . ARG B 1 38 ? 6.74 -13.185 3.651 1 87.76 38 ARG B C 1
ATOM 1552 O O . ARG B 1 38 ? 7.211 -12.89 4.752 1 87.76 38 ARG B O 1
ATOM 1559 N N . LEU B 1 39 ? 6.183 -12.357 2.819 1 87.35 39 LEU B N 1
ATOM 1560 C CA . LEU B 1 39 ? 6.011 -10.968 3.23 1 87.35 39 LEU B CA 1
ATOM 1561 C C . LEU B 1 39 ? 5.298 -10.884 4.575 1 87.35 39 LEU B C 1
ATOM 1563 O O . LEU B 1 39 ? 5.7 -10.112 5.448 1 87.35 39 LEU B O 1
ATOM 1567 N N . ALA B 1 40 ? 4.275 -11.707 4.759 1 88.71 40 ALA B N 1
ATOM 1568 C CA . ALA B 1 40 ? 3.503 -11.698 5.999 1 88.71 40 ALA B CA 1
ATOM 1569 C C . ALA B 1 40 ? 4.277 -12.366 7.132 1 88.71 40 ALA B C 1
ATOM 1571 O O . ALA B 1 40 ? 4.11 -12.009 8.301 1 88.71 40 ALA B O 1
ATOM 1572 N N . ASP B 1 41 ? 5.161 -13.249 6.768 1 84.83 41 ASP B N 1
ATOM 1573 C CA . ASP B 1 41 ? 5.921 -13.993 7.768 1 84.83 41 ASP B CA 1
ATOM 1574 C C . ASP B 1 41 ? 7.041 -13.137 8.355 1 84.83 41 ASP B C 1
ATOM 1576 O O . ASP B 1 41 ? 7.614 -13.48 9.391 1 84.83 41 ASP B O 1
ATOM 1580 N N . CYS B 1 42 ? 7.295 -12.099 7.659 1 81.26 42 CYS B N 1
ATOM 1581 C CA . CYS B 1 42 ? 8.415 -11.26 8.071 1 81.26 42 CYS B CA 1
ATOM 1582 C C . CYS B 1 42 ? 8 -10.302 9.181 1 81.26 42 CYS B C 1
ATOM 1584 O O . CYS B 1 42 ? 8.852 -9.7 9.838 1 81.26 42 CYS B O 1
ATOM 1586 N N . ALA B 1 43 ? 6.698 -10.141 9.358 1 75.56 43 ALA B N 1
ATOM 1587 C CA . ALA B 1 43 ? 6.232 -9.266 10.431 1 75.56 43 ALA B CA 1
ATOM 1588 C C . ALA B 1 43 ? 6.596 -9.835 11.799 1 75.56 43 ALA B C 1
ATOM 1590 O O . ALA B 1 43 ? 6.475 -11.04 12.03 1 75.56 43 ALA B O 1
ATOM 1591 N N . ILE B 1 44 ? 7.158 -9.043 12.669 1 72.24 44 ILE B N 1
ATOM 1592 C CA . ILE B 1 44 ? 7.625 -9.459 13.986 1 72.24 44 ILE B CA 1
ATOM 1593 C C . ILE B 1 44 ? 6.909 -8.651 15.067 1 72.24 44 ILE B C 1
ATOM 1595 O O . ILE B 1 44 ? 6.304 -7.617 14.778 1 72.24 44 ILE B O 1
ATOM 1599 N N . GLY B 1 45 ? 6.961 -9.304 16.309 1 71.51 45 GLY B N 1
ATOM 1600 C CA . GLY B 1 45 ? 6.4 -8.591 17.446 1 71.51 45 GLY B CA 1
ATOM 1601 C C . GLY B 1 45 ? 4.893 -8.429 17.364 1 71.51 45 GLY B C 1
ATOM 1602 O O . GLY B 1 45 ? 4.167 -9.41 17.186 1 71.51 45 GLY B O 1
ATOM 1603 N N . PHE B 1 46 ? 4.408 -7.117 17.457 1 67.32 46 PHE B N 1
ATOM 1604 C CA . PHE B 1 46 ? 2.988 -6.788 17.464 1 67.32 46 PHE B CA 1
ATOM 1605 C C . PHE B 1 46 ? 2.357 -7.084 16.109 1 67.32 46 PHE B C 1
ATOM 1607 O O . PHE B 1 46 ? 1.139 -7.242 16.006 1 67.32 46 PHE B O 1
ATOM 1614 N N . GLY B 1 47 ? 3.249 -7.18 15.153 1 69.84 47 GLY B N 1
ATOM 1615 C CA . GLY B 1 47 ? 2.744 -7.365 13.802 1 69.84 47 GLY B CA 1
ATOM 1616 C C . GLY B 1 47 ? 2.593 -8.825 13.416 1 69.84 47 GLY B C 1
ATOM 1617 O O . GLY B 1 47 ? 2.139 -9.137 12.313 1 69.84 47 GLY B O 1
ATOM 1618 N N . ARG B 1 48 ? 2.873 -9.655 14.302 1 69.8 48 ARG B N 1
ATOM 1619 C CA . ARG B 1 48 ? 2.87 -11.073 13.957 1 69.8 48 ARG B CA 1
ATOM 1620 C C . ARG B 1 48 ? 1.476 -11.534 13.545 1 69.8 48 ARG B C 1
ATOM 1622 O O . ARG B 1 48 ? 1.334 -12.459 12.744 1 69.8 48 ARG B O 1
ATOM 1629 N N . ASN B 1 49 ? 0.483 -10.8 14.044 1 76.94 49 ASN B N 1
ATOM 1630 C CA . ASN B 1 49 ? -0.88 -11.224 13.743 1 76.94 49 ASN B CA 1
ATOM 1631 C C . ASN B 1 49 ? -1.442 -10.486 12.531 1 76.94 49 ASN B C 1
ATOM 1633 O O . ASN B 1 49 ? -2.574 -10.737 12.116 1 76.94 49 ASN B O 1
ATOM 1637 N N . ALA B 1 50 ? -0.656 -9.629 11.993 1 81.95 50 ALA B N 1
ATOM 1638 C CA . ALA B 1 50 ? -1.059 -8.947 10.766 1 81.95 50 ALA B CA 1
ATOM 1639 C C . ALA B 1 50 ? -0.704 -9.776 9.535 1 81.95 50 ALA B C 1
ATOM 1641 O O . ALA B 1 50 ? 0.275 -9.484 8.843 1 81.95 50 ALA B O 1
ATOM 1642 N N . ILE B 1 51 ? -1.559 -10.754 9.246 1 87.79 51 ILE B N 1
ATOM 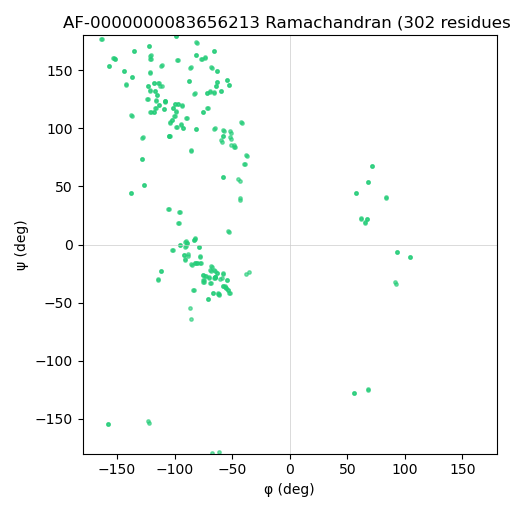1643 C CA . ILE B 1 51 ? -1.159 -11.744 8.251 1 87.79 51 ILE B CA 1
ATOM 1644 C C . ILE B 1 51 ? -1.833 -11.434 6.916 1 87.79 51 ILE B C 1
ATOM 1646 O O . ILE B 1 51 ? -1.572 -12.101 5.912 1 87.79 51 ILE B O 1
ATOM 1650 N N . GLY B 1 52 ? -2.696 -10.439 6.92 1 92.71 52 GLY B N 1
ATOM 1651 C CA . GLY B 1 52 ? -3.393 -10.15 5.677 1 92.71 52 GLY B CA 1
ATOM 1652 C C . GLY B 1 52 ? -4.143 -11.346 5.122 1 92.71 52 GLY B C 1
ATOM 1653 O O . GLY B 1 52 ? -4.924 -11.981 5.834 1 92.71 52 GLY B O 1
ATOM 1654 N N . GLY B 1 53 ? -3.869 -11.623 3.87 1 95.26 53 GLY B N 1
ATOM 1655 C CA . GLY B 1 53 ? -4.512 -12.75 3.214 1 95.26 53 GLY B CA 1
ATOM 1656 C C . GLY B 1 53 ? -3.661 -14.006 3.214 1 95.26 53 GLY B C 1
ATOM 1657 O O . GLY B 1 53 ? -3.839 -14.882 2.366 1 95.26 53 GLY B O 1
ATOM 1658 N N . ARG B 1 54 ? -2.661 -14.124 4.069 1 94.08 54 ARG B N 1
ATOM 1659 C CA . ARG B 1 54 ? -1.635 -15.162 4.069 1 94.08 54 ARG B CA 1
ATOM 1660 C C . ARG B 1 54 ? -2.263 -16.552 4.068 1 94.08 54 ARG B C 1
ATOM 1662 O O . ARG B 1 54 ? -1.789 -17.453 3.373 1 94.08 54 ARG B O 1
ATOM 1669 N N . ASP B 1 55 ? -3.329 -16.769 4.782 1 94.02 55 ASP B N 1
ATOM 1670 C CA . ASP B 1 55 ? -3.916 -18.094 4.955 1 94.02 55 ASP B CA 1
ATOM 1671 C C . ASP B 1 55 ? -4.937 -18.391 3.859 1 94.02 55 ASP B C 1
ATOM 1673 O O . ASP B 1 55 ? -5.583 -19.44 3.873 1 94.02 55 ASP B O 1
ATOM 1677 N N . GLY B 1 56 ? -5.099 -17.47 2.957 1 96.54 56 GLY B N 1
ATOM 1678 C CA . GLY B 1 56 ? -5.988 -17.661 1.822 1 96.54 56 GLY B CA 1
ATOM 1679 C C . GLY B 1 56 ? -5.26 -18.065 0.555 1 96.54 56 GLY B C 1
ATOM 1680 O O . GLY B 1 56 ? -4.038 -18.233 0.561 1 96.54 56 GLY B O 1
ATOM 1681 N N . ARG B 1 57 ? -6.01 -18.263 -0.495 1 97.46 57 ARG B N 1
ATOM 1682 C CA . ARG B 1 57 ? -5.439 -18.621 -1.79 1 97.46 57 ARG B CA 1
ATOM 1683 C C . ARG B 1 57 ? -4.936 -17.385 -2.527 1 97.46 57 ARG B C 1
ATOM 1685 O O . ARG B 1 57 ? -5.27 -16.257 -2.159 1 97.46 57 ARG B O 1
ATOM 1692 N N . TYR B 1 58 ? -4.146 -17.665 -3.475 1 98.03 58 TYR B N 1
ATOM 1693 C CA . TYR B 1 58 ? -3.781 -16.611 -4.415 1 98.03 58 TYR B CA 1
ATOM 1694 C C . TYR B 1 58 ? -4.953 -16.264 -5.326 1 98.03 58 TYR B C 1
ATOM 1696 O O . TYR B 1 58 ? -5.666 -17.154 -5.797 1 98.03 58 TYR B O 1
ATOM 1704 N N . TYR B 1 59 ? -5.245 -15.078 -5.44 1 98.44 59 TYR B N 1
ATOM 1705 C CA . TYR B 1 59 ? -6.166 -14.548 -6.44 1 98.44 59 TYR B CA 1
ATOM 1706 C C . TYR B 1 59 ? -5.433 -13.664 -7.442 1 98.44 59 TYR B C 1
ATOM 1708 O O . TYR B 1 59 ? -4.802 -12.675 -7.062 1 98.44 59 TYR B O 1
ATOM 1716 N N . VAL B 1 60 ? -5.477 -14.019 -8.64 1 98.48 60 VAL B N 1
ATOM 1717 C CA . VAL B 1 60 ? -4.779 -13.258 -9.671 1 98.48 60 VAL B CA 1
ATOM 1718 C C . VAL B 1 60 ? -5.76 -12.324 -10.377 1 98.48 60 VAL B C 1
ATOM 1720 O O . VAL B 1 60 ? -6.739 -12.778 -10.974 1 98.48 60 VAL B O 1
ATOM 1723 N N . VAL B 1 61 ? -5.569 -11.026 -10.223 1 98.44 61 VAL B N 1
ATOM 1724 C CA . VAL B 1 61 ? -6.337 -10.051 -10.989 1 98.44 61 VAL B CA 1
ATOM 1725 C C . VAL B 1 61 ? -5.894 -10.075 -12.45 1 98.44 61 VAL B C 1
ATOM 1727 O O . VAL B 1 61 ? -4.742 -9.762 -12.761 1 98.44 61 VAL B O 1
ATOM 1730 N N . THR B 1 62 ? -6.76 -10.405 -13.294 1 98.28 62 THR B N 1
ATOM 1731 C CA . THR B 1 62 ? -6.442 -10.541 -14.711 1 98.28 62 THR B CA 1
ATOM 1732 C C . THR B 1 62 ? -7.126 -9.448 -15.527 1 98.28 62 THR B C 1
ATOM 1734 O O . THR B 1 62 ? -6.732 -9.176 -16.663 1 98.28 62 THR B O 1
ATOM 1737 N N . ASP B 1 63 ? -8.137 -8.923 -15.006 1 97.64 63 ASP B N 1
ATOM 1738 C CA . ASP B 1 63 ? -8.96 -7.928 -15.685 1 97.64 63 ASP B CA 1
ATOM 1739 C C . ASP B 1 63 ? -8.923 -6.59 -14.95 1 97.64 63 ASP B C 1
ATOM 1741 O O . ASP B 1 63 ? -9.371 -6.492 -13.805 1 97.64 63 ASP B O 1
ATOM 1745 N N . PRO B 1 64 ? -8.421 -5.557 -15.598 1 95.68 64 PRO B N 1
ATOM 1746 C CA . PRO B 1 64 ? -8.325 -4.249 -14.947 1 95.68 64 PRO B CA 1
ATOM 1747 C C . PRO B 1 64 ? -9.656 -3.5 -14.927 1 95.68 64 PRO B C 1
ATOM 1749 O O . PRO B 1 64 ? -9.758 -2.433 -14.317 1 95.68 64 PRO B O 1
ATOM 1752 N N . LYS B 1 65 ? -10.657 -4.055 -15.496 1 94.92 65 LYS B N 1
ATOM 1753 C CA . LYS B 1 65 ? -11.936 -3.359 -15.601 1 94.92 65 LYS B CA 1
ATOM 1754 C C . LYS B 1 65 ? -12.68 -3.372 -14.269 1 94.92 65 LYS B C 1
ATOM 1756 O O . LYS B 1 65 ? -12.361 -4.166 -13.381 1 94.92 65 LYS B O 1
ATOM 1761 N N . ASP B 1 66 ? -13.597 -2.47 -14.11 1 93.64 66 ASP B N 1
ATOM 1762 C CA . ASP B 1 66 ? -14.5 -2.335 -12.971 1 93.64 66 ASP B CA 1
ATOM 1763 C C . ASP B 1 66 ? -15.92 -2.01 -13.431 1 93.64 66 ASP B C 1
ATOM 1765 O O . ASP B 1 66 ? -16.597 -1.173 -12.83 1 93.64 66 ASP B O 1
ATOM 1769 N N . ASP B 1 67 ? -16.392 -2.657 -14.395 1 84.85 67 ASP B N 1
ATOM 1770 C CA . ASP B 1 67 ? -17.581 -2.256 -15.142 1 84.85 67 ASP B CA 1
ATOM 1771 C C . ASP B 1 67 ? -18.848 -2.49 -14.323 1 84.85 67 ASP B C 1
ATOM 1773 O O . ASP B 1 67 ? -19.85 -1.794 -14.507 1 84.85 67 ASP B O 1
ATOM 1777 N N . ASP B 1 68 ? -18.874 -3.472 -13.365 1 89.06 68 ASP B N 1
ATOM 1778 C CA . ASP B 1 68 ? -20.062 -3.771 -12.57 1 89.06 68 ASP B CA 1
ATOM 1779 C C . ASP B 1 68 ? -19.738 -3.769 -11.078 1 89.06 68 ASP B C 1
ATOM 1781 O O . ASP B 1 68 ? -19.399 -4.809 -10.509 1 89.06 68 ASP B O 1
ATOM 1785 N N . PRO B 1 69 ? -19.902 -2.632 -10.442 1 85.78 69 PRO B N 1
ATOM 1786 C CA . PRO B 1 69 ? -19.547 -2.551 -9.023 1 85.78 69 PRO B CA 1
ATOM 1787 C C . PRO B 1 69 ? -20.48 -3.369 -8.134 1 85.78 69 PRO B C 1
ATOM 1789 O O . PRO B 1 69 ? -20.105 -3.746 -7.021 1 85.78 69 PRO B O 1
ATOM 1792 N N . VAL B 1 70 ? -21.659 -3.64 -8.585 1 88.14 70 VAL B N 1
ATOM 1793 C CA . VAL B 1 70 ? -22.638 -4.369 -7.785 1 88.14 70 VAL B CA 1
ATOM 1794 C C . VAL B 1 70 ? -22.392 -5.871 -7.91 1 88.14 70 VAL B C 1
ATOM 1796 O O . VAL B 1 70 ? -22.447 -6.6 -6.917 1 88.14 70 VAL B O 1
ATOM 1799 N N . ASN B 1 71 ? -22.047 -6.313 -9.149 1 92.97 71 ASN B N 1
ATOM 1800 C CA . ASN B 1 71 ? -21.723 -7.71 -9.417 1 92.97 71 ASN B CA 1
ATOM 1801 C C . ASN B 1 71 ? -20.387 -7.846 -10.142 1 92.97 71 ASN B C 1
ATOM 1803 O O . ASN B 1 71 ? -20.349 -8.203 -11.321 1 92.97 71 ASN B O 1
ATOM 1807 N N . PRO B 1 72 ? -19.347 -7.628 -9.395 1 95.33 72 PRO B N 1
ATOM 1808 C CA . PRO B 1 72 ? -18.042 -7.637 -10.061 1 95.33 72 PRO B CA 1
ATOM 1809 C C . PRO B 1 72 ? -17.698 -8.997 -10.664 1 95.33 72 PRO B C 1
ATOM 1811 O O . PRO B 1 72 ? -18.025 -10.035 -10.084 1 95.33 72 PRO B O 1
ATOM 1814 N N . ARG B 1 73 ? -16.971 -8.972 -11.704 1 96.39 73 ARG B N 1
ATOM 1815 C CA . ARG B 1 73 ? -16.601 -10.177 -12.44 1 96.39 73 ARG B CA 1
ATOM 1816 C C . ARG B 1 73 ? -15.331 -10.799 -11.869 1 96.39 73 ARG B C 1
ATOM 1818 O O . ARG B 1 73 ? -14.38 -10.088 -11.538 1 96.39 73 ARG B O 1
ATOM 1825 N N . PRO B 1 74 ? -15.394 -12.174 -11.85 1 97.08 74 PRO B N 1
ATOM 1826 C CA . PRO B 1 74 ? -14.14 -12.823 -11.463 1 97.08 74 PRO B CA 1
ATOM 1827 C C . PRO B 1 74 ? -12.949 -12.349 -12.293 1 97.08 74 PRO B C 1
ATOM 1829 O O . PRO B 1 74 ? -13.078 -12.147 -13.504 1 97.08 74 PRO B O 1
ATOM 1832 N N . GLY B 1 75 ? -11.825 -12.113 -11.637 1 98.14 75 GLY B N 1
ATOM 1833 C CA . GLY B 1 75 ? -10.626 -11.644 -12.313 1 98.14 75 GLY B CA 1
ATOM 1834 C C . GLY B 1 75 ? -10.352 -10.169 -12.086 1 98.14 75 GLY B C 1
ATOM 1835 O O . GLY B 1 75 ? -9.261 -9.681 -12.389 1 98.14 75 GLY B O 1
ATOM 1836 N N . THR B 1 76 ? -11.395 -9.506 -11.496 1 98.24 76 THR B N 1
ATOM 1837 C CA . THR B 1 76 ? -11.213 -8.087 -11.213 1 98.24 76 THR B CA 1
ATOM 1838 C C . THR B 1 76 ? -10.796 -7.875 -9.76 1 98.24 76 THR B C 1
ATOM 1840 O O . THR B 1 76 ? -11.001 -8.75 -8.916 1 98.24 76 THR B O 1
ATOM 1843 N N . LEU B 1 77 ? -10.207 -6.75 -9.54 1 97.71 77 LEU B N 1
ATOM 1844 C CA . LEU B 1 77 ? -9.789 -6.412 -8.184 1 97.71 77 LEU B CA 1
ATOM 1845 C C . LEU B 1 77 ? -10.991 -6.339 -7.248 1 97.71 77 LEU B C 1
ATOM 1847 O O . LEU B 1 77 ? -10.959 -6.892 -6.146 1 97.71 77 LEU B O 1
ATOM 1851 N N . ARG B 1 78 ? -12.059 -5.708 -7.746 1 97.23 78 ARG B N 1
ATOM 1852 C CA . ARG B 1 78 ? -13.239 -5.563 -6.9 1 97.23 78 ARG B CA 1
ATOM 1853 C C . ARG B 1 78 ? -13.815 -6.924 -6.524 1 97.23 78 ARG B C 1
ATOM 1855 O O . ARG B 1 78 ? -14.209 -7.142 -5.377 1 97.23 78 ARG B O 1
ATOM 1862 N N . HIS B 1 79 ? -13.849 -7.798 -7.504 1 97.96 79 HIS B N 1
ATOM 1863 C CA . HIS B 1 79 ? -14.351 -9.136 -7.211 1 97.96 79 HIS B CA 1
ATOM 1864 C C . HIS B 1 79 ? -13.535 -9.802 -6.108 1 97.96 79 HIS B C 1
ATOM 1866 O O . HIS B 1 79 ? -14.089 -10.497 -5.254 1 97.96 79 HIS B O 1
ATOM 1872 N N . ALA B 1 80 ? -12.26 -9.575 -6.055 1 97.99 80 ALA B N 1
ATOM 1873 C CA . ALA B 1 80 ? -11.368 -10.181 -5.07 1 97.99 80 ALA B CA 1
ATOM 1874 C C . ALA B 1 80 ? -11.615 -9.604 -3.679 1 97.99 80 ALA B C 1
ATOM 1876 O O . ALA B 1 80 ? -11.842 -10.349 -2.723 1 97.99 80 ALA B O 1
ATOM 1877 N N . VAL B 1 81 ? -11.706 -8.304 -3.597 1 95.83 81 VAL B N 1
ATOM 1878 C CA . VAL B 1 81 ? -11.595 -7.669 -2.288 1 95.83 81 VAL B CA 1
ATOM 1879 C C . VAL B 1 81 ? -12.93 -7.761 -1.553 1 95.83 81 VAL B C 1
ATOM 1881 O O . VAL B 1 81 ? -12.985 -7.61 -0.33 1 95.83 81 VAL B O 1
ATOM 1884 N N . ILE B 1 82 ? -14 -8.059 -2.228 1 94.93 82 ILE B N 1
ATOM 1885 C CA . ILE B 1 82 ? -15.298 -8.072 -1.561 1 94.93 82 ILE B CA 1
ATOM 1886 C C . ILE B 1 82 ? -15.599 -9.478 -1.047 1 94.93 82 ILE B C 1
ATOM 1888 O O . ILE B 1 82 ? -16.587 -9.689 -0.339 1 94.93 82 ILE B O 1
ATOM 1892 N N . GLN B 1 83 ? -14.832 -10.439 -1.387 1 96.39 83 GLN B N 1
ATOM 1893 C CA . GLN B 1 83 ? -15.06 -11.797 -0.903 1 96.39 83 GLN B CA 1
ATOM 1894 C C . GLN B 1 83 ? -14.81 -11.895 0.599 1 96.39 83 GLN B C 1
ATOM 1896 O O . GLN B 1 83 ? -13.928 -11.219 1.132 1 96.39 83 GLN B O 1
ATOM 1901 N N . ASP B 1 84 ? -15.486 -12.816 1.184 1 94.75 84 ASP B N 1
ATOM 1902 C CA . ASP B 1 84 ? -15.386 -12.96 2.633 1 94.75 84 ASP B CA 1
ATOM 1903 C C . ASP B 1 84 ? -14.188 -13.825 3.017 1 94.75 84 ASP B C 1
ATOM 1905 O O . ASP B 1 84 ? -13.654 -13.701 4.121 1 94.75 84 ASP B O 1
ATOM 1909 N N . ARG B 1 85 ? -13.651 -14.573 2.135 1 96.81 85 ARG B N 1
ATOM 1910 C CA . ARG B 1 85 ? -12.523 -15.448 2.438 1 96.81 85 ARG B CA 1
ATOM 1911 C C . ARG B 1 85 ? -11.2 -14.7 2.308 1 96.81 85 ARG B C 1
ATOM 1913 O O . ARG B 1 85 ? -11.095 -13.743 1.539 1 96.81 85 ARG B O 1
ATOM 1920 N N . PRO B 1 86 ? -10.248 -15.149 3.039 1 96.9 86 PRO B N 1
ATOM 1921 C CA . PRO B 1 86 ? -8.92 -14.551 2.883 1 96.9 86 PRO B CA 1
ATOM 1922 C C . PRO B 1 86 ? -8.339 -14.761 1.487 1 96.9 86 PRO B C 1
ATOM 1924 O O . PRO B 1 86 ? -8.531 -15.823 0.888 1 96.9 86 PRO B O 1
ATOM 1927 N N . LEU B 1 87 ? -7.683 -13.692 0.968 1 98.3 87 LEU B N 1
ATOM 1928 C CA . LEU B 1 87 ? -7.064 -13.807 -0.348 1 98.3 87 LEU B CA 1
ATOM 1929 C C . LEU B 1 87 ? -5.734 -13.062 -0.39 1 98.3 87 LEU B C 1
ATOM 1931 O O . LEU B 1 87 ? -5.613 -11.968 0.164 1 98.3 87 LEU B O 1
ATOM 1935 N N . TRP B 1 88 ? -4.756 -13.678 -0.999 1 98.18 88 TRP B N 1
ATOM 1936 C CA . TRP B 1 88 ? -3.53 -13.009 -1.42 1 98.18 88 TRP B CA 1
ATOM 1937 C C . TRP B 1 88 ? -3.628 -12.555 -2.873 1 98.18 88 TRP B C 1
ATOM 1939 O O . TRP B 1 88 ? -3.519 -13.369 -3.793 1 98.18 88 TRP B O 1
ATOM 1949 N N . ILE B 1 89 ? -3.85 -11.248 -3.033 1 98.39 89 ILE B N 1
ATOM 1950 C CA . ILE B 1 89 ? -4.212 -10.698 -4.335 1 98.39 89 ILE B CA 1
ATOM 1951 C C . ILE B 1 89 ? -2.957 -10.219 -5.06 1 98.39 89 ILE B C 1
ATOM 1953 O O . ILE B 1 89 ? -2.213 -9.384 -4.54 1 98.39 89 ILE B O 1
ATOM 1957 N N . VAL B 1 90 ? -2.735 -10.825 -6.208 1 97.66 90 VAL B N 1
ATOM 1958 C CA . VAL B 1 90 ? -1.62 -10.447 -7.069 1 97.66 90 VAL B CA 1
ATOM 1959 C C . VAL B 1 90 ? -2.144 -10.035 -8.443 1 97.66 90 VAL B C 1
ATOM 1961 O O . VAL B 1 90 ? -3.332 -10.192 -8.733 1 97.66 90 VAL B O 1
ATOM 1964 N N . PHE B 1 91 ? -1.3 -9.495 -9.266 1 96.27 91 PHE B N 1
ATOM 1965 C CA . PHE B 1 91 ? -1.696 -8.951 -10.56 1 96.27 91 PHE B CA 1
ATOM 1966 C C . PHE B 1 91 ? -0.948 -9.647 -11.692 1 96.27 91 PHE B C 1
ATOM 1968 O O . PHE B 1 91 ? 0.272 -9.806 -11.63 1 96.27 91 PHE B O 1
ATOM 1975 N N . LYS B 1 92 ? -1.654 -10.008 -12.64 1 95.78 92 LYS B N 1
ATOM 1976 C CA . LYS B 1 92 ? -1.126 -10.817 -13.736 1 95.78 92 LYS B CA 1
ATOM 1977 C C . LYS B 1 92 ? -0.086 -10.042 -14.539 1 95.78 92 LYS B C 1
ATOM 1979 O O . LYS B 1 92 ? 0.833 -10.634 -15.109 1 95.78 92 LYS B O 1
ATOM 1984 N N . ARG B 1 93 ? -0.241 -8.726 -14.555 1 92.11 93 ARG B N 1
ATOM 1985 C CA . ARG B 1 93 ? 0.6 -7.849 -15.364 1 92.11 93 ARG B CA 1
ATOM 1986 C C . ARG B 1 93 ? 0.49 -6.401 -14.898 1 92.11 93 ARG B C 1
ATOM 1988 O O . ARG B 1 93 ? -0.274 -6.096 -13.98 1 92.11 93 ARG B O 1
ATOM 1995 N N . ASP B 1 94 ? 1.276 -5.64 -15.566 1 89.44 94 ASP B N 1
ATOM 1996 C CA . ASP B 1 94 ? 1.1 -4.205 -15.365 1 89.44 94 ASP B CA 1
ATOM 1997 C C . ASP B 1 94 ? -0.309 -3.764 -15.754 1 89.44 94 ASP B C 1
ATOM 1999 O O . ASP B 1 94 ? -0.813 -4.142 -16.814 1 89.44 94 ASP B O 1
ATOM 2003 N N . MET B 1 95 ? -0.958 -2.973 -14.85 1 92 95 MET B N 1
ATOM 2004 C CA . MET B 1 95 ? -2.31 -2.567 -15.222 1 92 95 MET B CA 1
ATOM 2005 C C . MET B 1 95 ? -2.718 -1.294 -14.488 1 92 95 MET B C 1
ATOM 2007 O O . MET B 1 95 ? -2.167 -0.978 -13.432 1 92 95 MET B O 1
ATOM 2011 N N . VAL B 1 96 ? -3.623 -0.633 -15.195 1 92.22 96 VAL B N 1
ATOM 2012 C CA . VAL B 1 96 ? -4.312 0.525 -14.635 1 92.22 96 VAL B CA 1
ATOM 2013 C C . VAL B 1 96 ? -5.772 0.174 -14.358 1 92.22 96 VAL B C 1
ATOM 2015 O O . VAL B 1 96 ? -6.513 -0.194 -15.273 1 92.22 96 VAL B O 1
ATOM 2018 N N . ILE B 1 97 ? -6.096 0.219 -13.111 1 94.25 97 ILE B N 1
ATOM 2019 C CA . ILE B 1 97 ? -7.455 -0.104 -12.69 1 94.25 97 ILE B CA 1
ATOM 2020 C C . ILE B 1 97 ? -8.229 1.183 -12.414 1 94.25 97 ILE B C 1
ATOM 2022 O O . ILE B 1 97 ? -7.85 1.968 -11.542 1 94.25 97 ILE B O 1
ATOM 2026 N N . THR B 1 98 ? -9.302 1.388 -13.202 1 92.33 98 THR B N 1
ATOM 2027 C CA . THR B 1 98 ? -10.184 2.535 -13.02 1 92.33 98 THR B CA 1
ATOM 2028 C C . THR B 1 98 ? -11.473 2.121 -12.317 1 92.33 98 THR B C 1
ATOM 2030 O O . THR B 1 98 ? -12.33 1.467 -12.915 1 92.33 98 THR B O 1
ATOM 2033 N N . LEU B 1 99 ? -11.575 2.535 -11.034 1 91.55 99 LEU B N 1
ATOM 2034 C CA . LEU B 1 99 ? -12.718 2.141 -10.219 1 91.55 99 LEU B CA 1
ATOM 2035 C C . LEU B 1 99 ? -13.909 3.06 -10.472 1 91.55 99 LEU B C 1
ATOM 2037 O O . LEU B 1 99 ? -13.771 4.285 -10.441 1 91.55 99 LEU B O 1
ATOM 2041 N N . LYS B 1 100 ? -14.987 2.497 -10.719 1 89.68 100 LYS B N 1
ATOM 2042 C CA . LYS B 1 100 ? -16.208 3.266 -10.942 1 89.68 100 LYS B CA 1
ATOM 2043 C C . LYS B 1 100 ? -16.752 3.825 -9.631 1 89.68 100 LYS B C 1
ATOM 2045 O O . LYS B 1 100 ? -17.379 4.887 -9.615 1 89.68 100 LYS B O 1
ATOM 2050 N N . GLN B 1 101 ? -16.517 3.062 -8.604 1 88.44 101 GLN B N 1
ATOM 2051 C CA . GLN B 1 101 ? -16.901 3.448 -7.25 1 88.44 101 GLN B CA 1
ATOM 2052 C C . GLN B 1 101 ? -15.774 3.171 -6.259 1 88.44 101 GLN B C 1
ATOM 2054 O O . GLN B 1 101 ? -14.856 2.402 -6.553 1 88.44 101 GLN B O 1
ATOM 2059 N N . GLU B 1 102 ? -15.959 3.721 -5.152 1 86.25 102 GLU B N 1
ATOM 2060 C CA . GLU B 1 102 ? -14.989 3.491 -4.085 1 86.25 102 GLU B CA 1
ATOM 2061 C C . GLU B 1 102 ? -14.795 2 -3.827 1 86.25 102 GLU B C 1
ATOM 2063 O O . GLU B 1 102 ? -15.761 1.234 -3.823 1 86.25 102 GLU B O 1
ATOM 2068 N N . LEU B 1 103 ? -13.568 1.676 -3.562 1 89.08 103 LEU B N 1
ATOM 2069 C CA . LEU B 1 103 ? -13.258 0.286 -3.246 1 89.08 103 LEU B CA 1
ATOM 2070 C C . LEU B 1 103 ? -13.296 0.048 -1.74 1 89.08 103 LEU B C 1
ATOM 2072 O O . LEU B 1 103 ? -12.413 0.508 -1.012 1 89.08 103 LEU B O 1
ATOM 2076 N N . ILE B 1 104 ? -14.313 -0.479 -1.325 1 87.26 104 ILE B N 1
ATOM 2077 C CA . ILE B 1 104 ? -14.454 -0.932 0.054 1 87.26 104 ILE B CA 1
ATOM 2078 C C . ILE B 1 104 ? -14.157 -2.427 0.14 1 87.26 104 ILE B C 1
ATOM 2080 O O . ILE B 1 104 ? -14.763 -3.229 -0.575 1 87.26 104 ILE B O 1
ATOM 2084 N N . MET B 1 105 ? -13.196 -2.822 0.901 1 89.73 105 MET B N 1
ATOM 2085 C CA . MET B 1 105 ? -12.747 -4.211 0.885 1 89.73 105 MET B CA 1
ATOM 2086 C C . MET B 1 105 ? -13.099 -4.912 2.193 1 89.73 105 MET B C 1
ATOM 2088 O O . MET B 1 105 ? -13.298 -4.258 3.218 1 89.73 105 MET B O 1
ATOM 2092 N N . ASN B 1 106 ? -13.239 -6.219 2.11 1 91.84 106 ASN B N 1
ATOM 2093 C CA . ASN B 1 106 ? -13.414 -7.07 3.282 1 91.84 106 ASN B CA 1
ATOM 2094 C C . ASN B 1 106 ? -12.08 -7.376 3.956 1 91.84 106 ASN B C 1
ATOM 2096 O O . ASN B 1 106 ? -11.02 -7.024 3.435 1 91.84 106 ASN B O 1
ATOM 2100 N N . SER B 1 107 ? -12.216 -8.028 5.069 1 91.19 107 SER B N 1
ATOM 2101 C CA . SER B 1 107 ? -11.045 -8.331 5.885 1 91.19 107 SER B CA 1
ATOM 2102 C C . SER B 1 107 ? -10.206 -9.439 5.258 1 91.19 107 SER B C 1
ATOM 2104 O O . SER B 1 107 ? -10.675 -10.152 4.368 1 91.19 107 SER B O 1
ATOM 2106 N N . PHE B 1 108 ? -8.954 -9.534 5.675 1 94.32 108 PHE B N 1
ATOM 2107 C CA . PHE B 1 108 ? -8.039 -10.627 5.367 1 94.32 108 PHE B CA 1
ATOM 2108 C C . PHE B 1 108 ? -7.675 -10.628 3.887 1 94.32 108 PHE B C 1
ATOM 2110 O O . PHE B 1 108 ? -7.793 -11.654 3.214 1 94.32 108 PHE B O 1
ATOM 2117 N N . LYS B 1 109 ? -7.199 -9.424 3.469 1 95.95 109 LYS B N 1
ATOM 2118 C CA . LYS B 1 109 ? -6.725 -9.248 2.099 1 95.95 109 LYS B CA 1
ATOM 2119 C C . LYS B 1 109 ? -5.281 -8.756 2.077 1 95.95 109 LYS B C 1
ATOM 2121 O O . LYS B 1 109 ? -4.893 -7.917 2.893 1 95.95 109 LYS B O 1
ATOM 2126 N N . THR B 1 110 ? -4.501 -9.288 1.267 1 96.55 110 THR B N 1
ATOM 2127 C CA . THR B 1 110 ? -3.251 -8.672 0.835 1 96.55 110 THR B CA 1
ATOM 2128 C C . THR B 1 110 ? -3.355 -8.193 -0.61 1 96.55 110 THR B C 1
ATOM 2130 O O . THR B 1 110 ? -3.783 -8.943 -1.489 1 96.55 110 THR B O 1
ATOM 2133 N N . ILE B 1 111 ? -3.102 -6.927 -0.783 1 96.43 111 ILE B N 1
ATOM 2134 C CA . ILE B 1 111 ? -2.903 -6.396 -2.127 1 96.43 111 ILE B CA 1
ATOM 2135 C C . ILE B 1 111 ? -1.408 -6.279 -2.42 1 96.43 111 ILE B C 1
ATOM 2137 O O . ILE B 1 111 ? -0.743 -5.364 -1.929 1 96.43 111 ILE B O 1
ATOM 2141 N N . ASP B 1 112 ? -0.945 -7.267 -3.168 1 95.72 112 ASP B N 1
ATOM 2142 C CA . ASP B 1 112 ? 0.477 -7.456 -3.443 1 95.72 112 ASP B CA 1
ATOM 2143 C C . ASP B 1 112 ? 0.824 -7.023 -4.865 1 95.72 112 ASP B C 1
ATOM 2145 O O . ASP B 1 112 ? 0.729 -7.818 -5.802 1 95.72 112 ASP B O 1
ATOM 2149 N N . GLY B 1 113 ? 1.244 -5.782 -4.965 1 93.34 113 GLY B N 1
ATOM 2150 C CA . GLY B 1 113 ? 1.593 -5.228 -6.264 1 93.34 113 GLY B CA 1
ATOM 2151 C C . GLY B 1 113 ? 2.994 -5.595 -6.713 1 93.34 113 GLY B C 1
ATOM 2152 O O . GLY B 1 113 ? 3.472 -5.105 -7.738 1 93.34 113 GLY B O 1
ATOM 2153 N N . ARG B 1 114 ? 3.66 -6.446 -5.919 1 88.26 114 ARG B N 1
ATOM 2154 C CA . ARG B 1 114 ? 5.011 -6.835 -6.308 1 88.26 114 ARG B CA 1
ATOM 2155 C C . ARG B 1 114 ? 5 -7.615 -7.618 1 88.26 114 ARG B C 1
ATOM 2157 O O . ARG B 1 114 ? 4.108 -8.433 -7.853 1 88.26 114 ARG B O 1
ATOM 2164 N N . GLY B 1 115 ? 5.91 -7.285 -8.47 1 85.99 115 GLY B N 1
ATOM 2165 C CA . GLY B 1 115 ? 6.028 -7.991 -9.735 1 85.99 115 GLY B CA 1
ATOM 2166 C C . GLY B 1 115 ? 5.248 -7.334 -10.859 1 85.99 115 GLY B C 1
ATOM 2167 O O . GLY B 1 115 ? 5.325 -7.768 -12.011 1 85.99 115 GLY B O 1
ATOM 2168 N N . ALA B 1 116 ? 4.472 -6.312 -10.527 1 88.47 116 ALA B N 1
ATOM 2169 C CA . ALA B 1 116 ? 3.7 -5.596 -11.539 1 88.47 116 ALA B CA 1
ATOM 2170 C C . ALA B 1 116 ? 3.626 -4.106 -11.22 1 88.47 116 ALA B C 1
ATOM 2172 O O . ALA B 1 116 ? 3.694 -3.71 -10.054 1 88.47 116 ALA B O 1
ATOM 2173 N N . ASN B 1 117 ? 3.54 -3.328 -12.295 1 88.45 117 ASN B N 1
ATOM 2174 C CA . ASN B 1 117 ? 3.188 -1.92 -12.15 1 88.45 117 ASN B CA 1
ATOM 2175 C C . ASN B 1 117 ? 1.68 -1.73 -12.013 1 88.45 117 ASN B C 1
ATOM 2177 O O . ASN B 1 117 ? 0.96 -1.706 -13.013 1 88.45 117 ASN B O 1
ATOM 2181 N N . VAL B 1 118 ? 1.215 -1.557 -10.716 1 91.98 118 VAL B N 1
ATOM 2182 C CA . VAL B 1 118 ? -0.22 -1.53 -10.451 1 91.98 118 VAL B CA 1
ATOM 2183 C C . VAL B 1 118 ? -0.651 -0.11 -10.091 1 91.98 118 VAL B C 1
ATOM 2185 O O . VAL B 1 118 ? -0.121 0.488 -9.151 1 91.98 118 VAL B O 1
ATOM 2188 N N . HIS B 1 119 ? -1.614 0.347 -10.891 1 90.84 119 HIS B N 1
ATOM 2189 C CA . HIS B 1 119 ? -2.155 1.686 -10.688 1 90.84 119 HIS B CA 1
ATOM 2190 C C . HIS B 1 119 ? -3.666 1.644 -10.487 1 90.84 119 HIS B C 1
ATOM 2192 O O . HIS B 1 119 ? -4.38 0.986 -11.247 1 90.84 119 HIS B O 1
ATOM 2198 N N . ILE B 1 120 ? -4.098 2.197 -9.435 1 91.59 120 ILE B N 1
ATOM 2199 C CA . ILE B 1 120 ? -5.505 2.538 -9.254 1 91.59 120 ILE B CA 1
ATOM 2200 C C . ILE B 1 120 ? -5.715 4.025 -9.527 1 91.59 120 ILE B C 1
ATOM 2202 O O . ILE B 1 120 ? -5.259 4.874 -8.758 1 91.59 120 ILE B O 1
ATOM 2206 N N . ALA B 1 121 ? -6.419 4.272 -10.68 1 88.36 121 ALA B N 1
ATOM 2207 C CA . ALA B 1 121 ? -6.359 5.658 -11.135 1 88.36 121 ALA B CA 1
ATOM 2208 C C . ALA B 1 121 ? -7.599 6.022 -11.948 1 88.36 121 ALA B C 1
ATOM 2210 O O . ALA B 1 121 ? -8.324 5.141 -12.414 1 88.36 121 ALA B O 1
ATOM 2211 N N . PHE B 1 122 ? -7.833 7.403 -12.048 1 87.61 122 PHE B N 1
ATOM 2212 C CA . PHE B 1 122 ? -8.771 8.044 -12.962 1 87.61 122 PHE B CA 1
ATOM 2213 C C . PHE B 1 122 ? -10.209 7.697 -12.593 1 87.61 122 PHE B C 1
ATOM 2215 O O . PHE B 1 122 ? -11.1 7.736 -13.444 1 87.61 122 PHE B O 1
ATOM 2222 N N . GLY B 1 123 ? -10.456 7.308 -11.355 1 87.72 123 GLY B N 1
ATOM 2223 C CA . GLY B 1 123 ? -11.761 7.003 -10.79 1 87.72 123 GLY B CA 1
ATOM 2224 C C . GLY B 1 123 ? -11.796 7.113 -9.278 1 87.72 123 GLY B C 1
ATOM 2225 O O . GLY B 1 123 ? -11.1 7.945 -8.694 1 87.72 123 GLY B O 1
ATOM 2226 N N . ALA B 1 124 ? -12.72 6.366 -8.709 1 84.84 124 ALA B N 1
ATOM 2227 C CA . ALA B 1 124 ? -12.743 6.324 -7.249 1 84.84 124 ALA B CA 1
ATOM 2228 C C . ALA B 1 124 ? -11.481 5.666 -6.699 1 84.84 124 ALA B C 1
ATOM 2230 O O . ALA B 1 124 ? -10.684 5.108 -7.457 1 84.84 124 ALA B O 1
ATOM 2231 N N . CYS B 1 125 ? -11.251 5.796 -5.443 1 85.94 125 CYS B N 1
ATOM 2232 C CA . CYS B 1 125 ? -10.045 5.226 -4.852 1 85.94 125 CYS B CA 1
ATOM 2233 C C . CYS B 1 125 ? -10.394 4.261 -3.726 1 85.94 125 CYS B C 1
ATOM 2235 O O . CYS B 1 125 ? -11.35 3.491 -3.837 1 85.94 125 CYS B O 1
ATOM 2237 N N . ILE B 1 126 ? -9.555 4.104 -2.786 1 83.51 126 ILE B N 1
ATOM 2238 C CA . ILE B 1 126 ? -9.671 2.995 -1.846 1 83.51 126 ILE B CA 1
ATOM 2239 C C . ILE B 1 126 ? -10.014 3.529 -0.457 1 83.51 126 ILE B C 1
ATOM 2241 O O . ILE B 1 126 ? -9.51 4.577 -0.046 1 83.51 126 ILE B O 1
ATOM 2245 N N . THR B 1 127 ? -10.91 2.893 0.183 1 80.23 127 THR B N 1
ATOM 2246 C CA . THR B 1 127 ? -11.25 3.138 1.581 1 80.23 127 THR B CA 1
ATOM 2247 C C . THR B 1 127 ? -11.058 1.874 2.413 1 80.23 127 THR B C 1
ATOM 2249 O O . THR B 1 127 ? -11.656 0.836 2.123 1 80.23 127 THR B O 1
ATOM 2252 N N . ILE B 1 128 ? -10.144 1.949 3.257 1 79.05 128 ILE B N 1
ATOM 2253 C CA . ILE B 1 128 ? -9.914 0.859 4.2 1 79.05 128 ILE B CA 1
ATOM 2254 C C . ILE B 1 128 ? -10.444 1.249 5.578 1 79.05 128 ILE B C 1
ATOM 2256 O O . ILE B 1 128 ? -9.777 1.969 6.325 1 79.05 128 ILE B O 1
ATOM 2260 N N . GLN B 1 129 ? -11.713 0.828 5.792 1 74.99 129 GLN B N 1
ATOM 2261 C CA . GLN B 1 129 ? -12.344 1.166 7.064 1 74.99 129 GLN B CA 1
ATOM 2262 C C . GLN B 1 129 ? -13.101 -0.028 7.637 1 74.99 129 GLN B C 1
ATOM 2264 O O . GLN B 1 129 ? -13.674 -0.824 6.89 1 74.99 129 GLN B O 1
ATOM 2269 N N . PHE B 1 130 ? -13.084 -0.139 8.797 1 73.49 130 PHE B N 1
ATOM 2270 C CA . PHE B 1 130 ? -13.889 -1.061 9.59 1 73.49 130 PHE B CA 1
ATOM 2271 C C . PHE B 1 130 ? -13.511 -2.506 9.29 1 73.49 130 PHE B C 1
ATOM 2273 O O . PHE B 1 130 ? -14.358 -3.4 9.345 1 73.49 130 PHE B O 1
ATOM 2280 N N . ILE B 1 131 ? -12.401 -2.701 8.761 1 74.42 131 ILE B N 1
ATOM 2281 C CA . ILE B 1 131 ? -11.929 -4.05 8.47 1 74.42 131 ILE B CA 1
ATOM 2282 C C . ILE B 1 131 ? -10.614 -4.306 9.202 1 74.42 131 ILE B C 1
ATOM 2284 O O . ILE B 1 131 ? -10.002 -3.377 9.735 1 74.42 131 ILE B O 1
ATOM 2288 N N . THR B 1 132 ? -10.431 -5.664 9.224 1 76.65 132 THR B N 1
ATOM 2289 C CA . THR B 1 132 ? -9.195 -6.023 9.911 1 76.65 132 THR B CA 1
ATOM 2290 C C . THR B 1 132 ? -8.272 -6.812 8.986 1 76.65 132 THR B C 1
ATOM 2292 O O . THR B 1 132 ? -8.724 -7.394 7.999 1 76.65 132 THR B O 1
ATOM 2295 N N . ASN B 1 133 ? -7.028 -6.641 9.184 1 86.82 133 ASN B N 1
ATOM 2296 C CA . ASN B 1 133 ? -5.927 -7.486 8.734 1 86.82 133 ASN B CA 1
ATOM 2297 C C . ASN B 1 133 ? -5.72 -7.382 7.226 1 86.82 133 ASN B C 1
ATOM 2299 O O . ASN B 1 133 ? -5.941 -8.35 6.496 1 86.82 133 ASN B O 1
ATOM 2303 N N . VAL B 1 134 ? -5.3 -6.273 6.683 1 91.56 134 VAL B N 1
ATOM 2304 C CA . VAL B 1 134 ? -4.981 -6.008 5.284 1 91.56 134 VAL B CA 1
ATOM 2305 C C . VAL B 1 134 ? -3.507 -5.63 5.152 1 91.56 134 VAL B C 1
ATOM 2307 O O . VAL B 1 134 ? -2.966 -4.914 5.997 1 91.56 134 VAL B O 1
ATOM 2310 N N . ILE B 1 135 ? -2.82 -6.093 4.167 1 92.54 135 ILE B N 1
ATOM 2311 C CA . ILE B 1 135 ? -1.481 -5.667 3.772 1 92.54 135 ILE B CA 1
ATOM 2312 C C . ILE B 1 135 ? -1.532 -5.027 2.387 1 92.54 135 ILE B C 1
ATOM 2314 O O . ILE B 1 135 ? -2.158 -5.564 1.47 1 92.54 135 ILE B O 1
ATOM 2318 N N . ILE B 1 136 ? -0.995 -3.856 2.228 1 93.3 136 ILE B N 1
ATOM 2319 C CA . ILE B 1 136 ? -0.838 -3.219 0.925 1 93.3 136 ILE B CA 1
ATOM 2320 C C . ILE B 1 136 ? 0.645 -3.035 0.616 1 93.3 136 ILE B C 1
ATOM 2322 O O . ILE B 1 136 ? 1.392 -2.485 1.429 1 93.3 136 ILE B O 1
ATOM 2326 N N . HIS B 1 137 ? 1.011 -3.578 -0.495 1 92.42 137 HIS B N 1
ATOM 2327 C CA . HIS B 1 137 ? 2.417 -3.527 -0.877 1 92.42 137 HIS B CA 1
ATOM 2328 C C . HIS B 1 137 ? 2.574 -3.199 -2.358 1 92.42 137 HIS B C 1
ATOM 2330 O O . HIS B 1 137 ? 2.199 -3.998 -3.219 1 92.42 137 HIS B O 1
ATOM 2336 N N . GLY B 1 138 ? 3.083 -2.003 -2.577 1 91.55 138 GLY B N 1
ATOM 2337 C CA . GLY B 1 138 ? 3.486 -1.69 -3.939 1 91.55 138 GLY B CA 1
ATOM 2338 C C . GLY B 1 138 ? 2.337 -1.205 -4.804 1 91.55 138 GLY B C 1
ATOM 2339 O O . GLY B 1 138 ? 2.237 -1.575 -5.976 1 91.55 138 GLY B O 1
ATOM 2340 N N . VAL B 1 139 ? 1.445 -0.4 -4.34 1 91.79 139 VAL B N 1
ATOM 2341 C CA . VAL B 1 139 ? 0.304 0.08 -5.111 1 91.79 139 VAL B CA 1
ATOM 2342 C C . VAL B 1 139 ? 0.394 1.596 -5.277 1 91.79 139 VAL B C 1
ATOM 2344 O O . VAL B 1 139 ? 0.707 2.313 -4.325 1 91.79 139 VAL B O 1
ATOM 2347 N N . HIS B 1 140 ? 0.2 2.025 -6.533 1 89.62 140 HIS B N 1
ATOM 2348 C CA . HIS B 1 140 ? 0.143 3.442 -6.873 1 89.62 140 HIS B CA 1
ATOM 2349 C C . HIS B 1 140 ? -1.3 3.917 -7.012 1 89.62 140 HIS B C 1
ATOM 2351 O O . HIS B 1 140 ? -2.077 3.34 -7.776 1 89.62 140 HIS B O 1
ATOM 2357 N N . ILE B 1 141 ? -1.631 4.835 -6.255 1 88.51 141 ILE B N 1
ATOM 2358 C CA . ILE B 1 141 ? -2.983 5.381 -6.247 1 88.51 141 ILE B CA 1
ATOM 2359 C C . ILE B 1 141 ? -2.946 6.858 -6.632 1 88.51 141 ILE B C 1
ATOM 2361 O O . ILE B 1 141 ? -2.382 7.681 -5.907 1 88.51 141 ILE B O 1
ATOM 2365 N N . HIS B 1 142 ? -3.56 7.16 -7.812 1 83.85 142 HIS B N 1
ATOM 2366 C CA . HIS B 1 142 ? -3.429 8.543 -8.254 1 83.85 142 HIS B CA 1
ATOM 2367 C C . HIS B 1 142 ? -4.624 8.967 -9.101 1 83.85 142 HIS B C 1
ATOM 2369 O O . HIS B 1 142 ? -5.367 8.12 -9.602 1 83.85 142 HIS B O 1
ATOM 2375 N N . ASP B 1 143 ? -4.838 10.334 -9.203 1 82.38 143 ASP B N 1
ATOM 2376 C CA . ASP B 1 143 ? -5.872 10.958 -10.023 1 82.38 143 ASP B CA 1
ATOM 2377 C C . ASP B 1 143 ? -7.259 10.451 -9.636 1 82.38 143 ASP B C 1
ATOM 2379 O O . ASP B 1 143 ? -8.038 10.039 -10.498 1 82.38 143 ASP B O 1
ATOM 2383 N N . CYS B 1 144 ? -7.418 10.407 -8.283 1 80.92 144 CYS B N 1
ATOM 2384 C CA . CYS B 1 144 ? -8.724 9.996 -7.78 1 80.92 144 CYS B CA 1
ATOM 2385 C C . CYS B 1 144 ? -9.781 11.054 -8.076 1 80.92 144 CYS B C 1
ATOM 2387 O O . CYS B 1 144 ? -9.539 12.248 -7.891 1 80.92 144 CYS B O 1
ATOM 2389 N N . LYS B 1 145 ? -10.886 10.614 -8.62 1 76.95 145 LYS B N 1
ATOM 2390 C CA . LYS B 1 145 ? -12.015 11.49 -8.919 1 76.95 145 LYS B CA 1
ATOM 2391 C C . LYS B 1 145 ? -13.225 11.141 -8.056 1 76.95 145 LYS B C 1
ATOM 2393 O O . LYS B 1 145 ? -13.424 9.978 -7.698 1 76.95 145 LYS B O 1
ATOM 2398 N N . PRO B 1 146 ? -13.852 12.24 -7.605 1 66.28 146 PRO B N 1
ATOM 2399 C CA . PRO B 1 146 ? -15.105 11.933 -6.912 1 66.28 146 PRO B CA 1
ATOM 2400 C C . PRO B 1 146 ? -16.087 11.155 -7.785 1 66.28 146 PRO B C 1
ATOM 2402 O O . PRO B 1 146 ? -16.205 11.428 -8.983 1 66.28 146 PRO B O 1
ATOM 2405 N N . THR B 1 147 ? -16.279 9.974 -7.801 1 58.84 147 THR B N 1
ATOM 2406 C CA . THR B 1 147 ? -17.17 9.247 -8.697 1 58.84 147 THR B CA 1
ATOM 2407 C C . THR B 1 147 ? -18.59 9.214 -8.139 1 58.84 147 THR B C 1
ATOM 2409 O O . THR B 1 147 ? -19.561 9.18 -8.898 1 58.84 147 THR B O 1
ATOM 2412 N N . GLY B 1 148 ? -19.015 8.796 -6.957 1 50.34 148 GLY B N 1
ATOM 2413 C CA . GLY B 1 148 ? -20.376 8.749 -6.447 1 50.34 148 GLY B CA 1
ATOM 2414 C C . GLY B 1 148 ? -20.977 10.123 -6.221 1 50.34 148 GLY B C 1
ATOM 2415 O O . GLY B 1 148 ? -20.328 11.14 -6.479 1 50.34 148 GLY B O 1
ATOM 2416 N N . ASN B 1 149 ? -22.391 10.019 -5.669 1 38.61 149 ASN B N 1
ATOM 2417 C CA . ASN B 1 149 ? -23.189 11.152 -5.211 1 38.61 149 ASN B CA 1
ATOM 2418 C C . ASN B 1 149 ? -22.436 11.987 -4.179 1 38.61 149 ASN B C 1
ATOM 2420 O O . ASN B 1 149 ? -23.039 12.514 -3.243 1 38.61 149 ASN B O 1
ATOM 2424 N N . ALA B 1 150 ? -21.413 11.861 -3.972 1 37.49 150 ALA B N 1
ATOM 2425 C CA . ALA B 1 150 ? -20.724 12.634 -2.941 1 37.49 150 ALA B CA 1
ATOM 2426 C C . ALA B 1 150 ? -20.776 14.128 -3.249 1 37.49 150 ALA B C 1
ATOM 2428 O O . ALA B 1 150 ? -20.155 14.933 -2.551 1 37.49 150 ALA B O 1
ATOM 2429 N N . MET B 1 151 ? -20.818 14.548 -4.265 1 34.66 151 MET B N 1
ATOM 2430 C CA . MET B 1 151 ? -21.294 15.929 -4.261 1 34.66 151 MET B CA 1
ATOM 2431 C C . MET B 1 151 ? -22.356 16.135 -3.186 1 34.66 151 MET B C 1
ATOM 2433 O O . MET B 1 151 ? -22.841 17.252 -2.993 1 34.66 151 MET B O 1
ATOM 2437 N N . VAL B 1 152 ? -23.037 15.068 -2.778 1 27.61 152 VAL B N 1
ATOM 2438 C CA . VAL B 1 152 ? -24.089 15.316 -1.798 1 27.61 152 VAL B CA 1
ATOM 2439 C C . VAL B 1 152 ? -23.507 15.253 -0.388 1 27.61 152 VAL B C 1
ATOM 2441 O O . VAL B 1 152 ? -24.244 15.333 0.599 1 27.61 152 VAL B O 1
ATOM 2444 N N . ARG B 1 153 ? -22.288 14.829 -0.144 1 24.97 153 ARG B N 1
ATOM 2445 C CA . ARG B 1 153 ? -21.989 15.006 1.274 1 24.97 153 ARG B CA 1
ATOM 2446 C C . ARG B 1 153 ? -21.607 16.45 1.577 1 24.97 153 ARG B C 1
ATOM 2448 O O . ARG B 1 153 ? -21.028 17.135 0.731 1 24.97 153 ARG B O 1
#

Foldseek 3Di:
DPPPPQPPLPLPQQAPPPPDSLCSSQVVDPCNVVVVQSNQVSDHDPSVPLRALSVDEEAEQEDLEAPDLPDGDRNYPLVVFADAHAYEYEYPEADEHEHLEEREGAERHEDADPPYNAEDEDEAYYDDPPHDRYHYDRYHYDHYDDRDPVVVD/DPPPPQPPLPLPQQCPPPPDSLCSSQVVDPCNVVVVQSNLVSDHDPSVPLSQLSVDEEAEQEDLEAPDLPDDDRNYPLVVFADAHAYEYEYPEADEHEHLEEREGAERHEDADPPYNAEDEDEAYYDDPPHDRYHYDRYHYDHYDDNDPVVVD

Sequence (306 aa):
TIRNHTERRNLNFFSCGTGNPMDDCWRCDKRWAFRRKRLADCAIGFGRNAIGGRDGRYYVVTDPKDDDPVNPRPGTLRHAVIQDRPLWIVFKRDMVITLKQELIMNSFKTIDGRGANVHIAFGACITIQFITNVIIHGVHIHDCKPTGNAMVRTIRNHTERRNLNFFSCGTGNPMDDCWRCDKRWAFRRKRLADCAIGFGRNAIGGRDGRYYVVTDPKDDDPVNPRPGTLRHAVIQDRPLWIVFKRDMVITLKQELIMNSFKTIDGRGANVHIAFGACITIQFITNVIIHGVHIHDCKPTGNAMVR

Secondary structure (DSSP, 8-state):
----------------SSS-HHHHHHHT-TTGGG-TTHHHHT--GGGGG--TTTTSEEEEE-B-----SSSPPTTBHHHHHT-SS-EEEEESS-EEE-BSS-EE--SSEEEE-TTS-EEEESSB-EEE-S---EEEEEEEEE-----SSGGG-/----------------SSS-HHHHHHHT-TTGGG-TTHHHHT--GGGGG--TTTTSEEEEE-------SSSPPTTSHHHHHT-SS-EEEEESS-EEE-BSS-EE--SSEEEE-TTS-EEEESSB-EEE-S---EEEEEEEEE-----SSGGG-

pLDDT: mean 80.16, std 19.78, range [21.35, 98.48]

InterPro domains:
  IPR011050 Pectin lyase fold/virulence factor [SSF51126] (4-152)
  IPR012334 Pectin lyase fold [G3DSA:2.160.20.10] (19-153)
  IPR018082 AmbAllergen [PR00807] (42-59)
  IPR018082 AmbAllergen [PR00807] (66-91)
  IPR018082 AmbAllergen [PR00807] (102-118)
  IPR045032 Pectin lyase family [PTHR31683] (6-153)

Nearest PDB structures (foldseek):
  1pxz-assembly2_B  TM=9.300E-01  e=2.647E-11  Juniperus ashei
  6fi2-assembly1_A  TM=8.369E-01  e=1.942E-04  Achromobacter denitrificans
  9buj-assembly1_A  TM=6.909E-01  e=1.072E-04  Pseudoalteromonas fuliginea
  1idk-assembly1_A  TM=6.538E-01  e=1.209E+00  Aspergillus niger
  1pxz-assembly2_B  TM=9.306E-01  e=1.078E-10  Juniperus ashei

Organism: NCBI:txid97028

Solvent-accessible surface area (backbone atoms only — not comparable to full-atom values): 15895 Å² total; per-residue (Å²): 132,84,76,77,74,76,70,72,67,82,65,77,61,36,73,64,73,63,80,30,67,55,39,15,36,34,66,44,36,68,57,29,87,83,43,58,56,41,57,36,66,43,36,59,80,90,36,50,77,46,37,23,5,57,94,30,53,79,40,62,29,72,38,52,64,43,90,39,85,91,67,45,51,87,34,15,59,66,37,57,37,58,33,83,59,40,26,31,32,34,50,75,48,65,40,66,27,42,28,63,44,67,43,66,48,44,39,20,30,21,46,38,24,68,59,25,53,38,32,42,30,76,12,19,39,46,38,50,61,70,32,34,19,31,30,40,28,42,40,36,39,25,50,29,34,83,53,64,76,56,85,72,107,132,84,75,78,75,77,70,72,66,82,66,77,60,36,74,63,74,61,79,31,66,56,41,15,35,34,67,45,35,70,59,28,88,82,42,59,55,43,58,34,64,43,37,59,80,91,35,50,76,46,36,24,6,56,93,31,51,81,39,61,30,70,38,49,63,43,90,38,83,89,67,46,51,88,34,15,58,66,36,56,38,58,34,83,60,40,26,31,32,34,51,74,48,66,39,66,28,43,31,61,46,68,42,65,48,44,38,20,29,21,46,38,23,70,60,24,54,38,33,42,30,75,12,18,38,45,38,50,61,70,33,34,19,31,29,40,26,43,41,34,40,23,50,28,35,82,51,65,76,55,86,70,107